Protein AF-S9QH46-F1 (afdb_monomer)

Sequence (281 aa):
MIEVAAALQPGANVLDLGCGEGRNSLYLATQGFKVTAVDLSKNAIAKLNHMSERAGVAVKTIVTDLMDLEFTEEYDAILAHGLPAWMKREDWQTLFARAREKTRPGGFNMSSAKYFTPEYPEAEAFRNSGFPHSVGPLELKHFYSDWEIVRYDRYVKWERHPGAPTHPYPMDKLVARKPGNPSAPPARIQLVPIKDRQLPEEILSKLEVGMSLEKVLGLCGEPDAVETFVAEGLQYGVFTRESAGGYKIHFYFFGRTMLEFVDGRMRSRNDYLSEPMRIHY

Structure (mmCIF, N/CA/C/O backbone):
data_AF-S9QH46-F1
#
_entry.id   AF-S9QH46-F1
#
loop_
_atom_site.group_PDB
_atom_site.id
_atom_site.type_symbol
_atom_site.label_atom_id
_atom_site.label_alt_id
_atom_site.label_comp_id
_atom_site.label_asym_id
_atom_site.label_entity_id
_atom_site.label_seq_id
_atom_site.pdbx_PDB_ins_code
_atom_site.Cartn_x
_atom_site.Cartn_y
_atom_site.Cartn_z
_atom_site.occupancy
_atom_site.B_iso_or_equiv
_atom_site.auth_seq_id
_atom_site.auth_comp_id
_atom_site.auth_asym_id
_atom_site.auth_atom_id
_atom_site.pdbx_PDB_model_num
ATOM 1 N N . MET A 1 1 ? -2.515 -0.326 -1.534 1.00 74.25 1 MET A N 1
ATOM 2 C CA . MET A 1 1 ? -3.085 -0.987 -0.344 1.00 74.25 1 MET A CA 1
ATOM 3 C C . MET A 1 1 ? -4.431 -0.359 -0.017 1.00 74.25 1 MET A C 1
ATOM 5 O O . MET A 1 1 ? -4.607 0.154 1.064 1.00 74.25 1 MET A O 1
ATOM 9 N N . ILE A 1 2 ? -5.374 -0.340 -0.954 1.00 81.31 2 ILE A N 1
ATOM 10 C CA . ILE A 1 2 ? -6.719 0.253 -0.757 1.00 81.31 2 ILE A CA 1
ATOM 11 C C . ILE A 1 2 ? -7.802 -0.617 -1.410 1.00 81.31 2 ILE A C 1
ATOM 13 O O . ILE A 1 2 ? -8.971 -0.273 -1.462 1.00 81.31 2 ILE A O 1
ATOM 17 N N . GLU A 1 3 ? -7.395 -1.792 -1.878 1.00 80.69 3 GLU A N 1
ATOM 18 C CA . GLU A 1 3 ? -8.196 -2.817 -2.546 1.00 80.69 3 GLU A CA 1
ATOM 19 C C . GLU A 1 3 ? -9.212 -3.540 -1.662 1.00 80.69 3 GLU A C 1
ATOM 21 O O . GLU A 1 3 ? -9.854 -4.452 -2.156 1.00 80.69 3 GLU A O 1
ATOM 26 N N . VAL A 1 4 ? -9.338 -3.196 -0.380 1.00 82.50 4 VAL A N 1
ATOM 27 C CA . VAL A 1 4 ? -10.466 -3.667 0.442 1.00 82.50 4 VAL A CA 1
ATOM 28 C C . VAL A 1 4 ? -11.574 -2.627 0.524 1.00 82.50 4 VAL A C 1
ATOM 30 O O . VAL A 1 4 ? -12.630 -2.941 1.052 1.00 82.50 4 VAL A O 1
ATOM 33 N N . ALA A 1 5 ? -11.354 -1.406 0.015 1.00 86.69 5 ALA A N 1
ATOM 34 C CA . ALA A 1 5 ? -12.300 -0.302 0.135 1.00 86.69 5 ALA A CA 1
ATOM 35 C C . ALA A 1 5 ? -13.717 -0.711 -0.289 1.00 86.69 5 ALA A C 1
ATOM 37 O O . ALA A 1 5 ? -14.655 -0.492 0.463 1.00 86.69 5 ALA A O 1
ATOM 38 N N . ALA A 1 6 ? -13.885 -1.392 -1.422 1.00 82.38 6 ALA A N 1
ATOM 39 C CA . ALA A 1 6 ? -15.222 -1.780 -1.874 1.00 82.38 6 ALA A CA 1
ATOM 40 C C . ALA A 1 6 ? -15.798 -3.037 -1.181 1.00 82.38 6 ALA A C 1
ATOM 42 O O . ALA A 1 6 ? -16.946 -3.390 -1.425 1.00 82.38 6 ALA A O 1
ATOM 43 N N . ALA A 1 7 ? -15.045 -3.686 -0.282 1.00 82.88 7 ALA A N 1
ATOM 44 C CA . ALA A 1 7 ? -15.546 -4.744 0.602 1.00 82.88 7 ALA A CA 1
ATOM 45 C C . ALA A 1 7 ? -15.967 -4.192 1.974 1.00 82.88 7 ALA A C 1
ATOM 47 O O . ALA A 1 7 ? -16.593 -4.906 2.761 1.00 82.88 7 ALA A O 1
ATOM 48 N N . LEU A 1 8 ? -15.618 -2.939 2.281 1.00 87.44 8 LEU A N 1
ATOM 49 C CA . LEU A 1 8 ? -16.006 -2.280 3.519 1.00 87.44 8 LEU A CA 1
ATOM 50 C C . LEU A 1 8 ? -17.404 -1.679 3.397 1.00 87.44 8 LEU A C 1
ATOM 52 O O . LEU A 1 8 ? -17.812 -1.184 2.349 1.00 87.44 8 LEU A O 1
ATOM 56 N N . GLN A 1 9 ? -18.136 -1.700 4.509 1.00 88.56 9 GLN A N 1
ATOM 57 C CA . GLN A 1 9 ? -19.426 -1.026 4.595 1.00 88.56 9 GLN A CA 1
ATOM 58 C C . GLN A 1 9 ? -19.236 0.500 4.552 1.00 88.56 9 GLN A C 1
ATOM 60 O O . GLN A 1 9 ? -18.227 1.002 5.060 1.00 88.56 9 GLN A O 1
ATOM 65 N N . PRO A 1 10 ? -20.199 1.264 4.005 1.00 89.56 10 PRO A N 1
ATOM 66 C CA . PRO A 1 10 ? -20.166 2.721 4.072 1.00 89.56 10 PRO A CA 1
ATOM 67 C C . PRO A 1 10 ? -19.951 3.219 5.509 1.00 89.56 10 PRO A C 1
ATOM 69 O O . PRO A 1 10 ? -20.595 2.743 6.445 1.00 89.56 10 PRO A O 1
ATOM 72 N N . GLY A 1 11 ? -19.034 4.172 5.697 1.00 94.44 11 GLY A N 1
ATOM 73 C CA . GLY A 1 11 ? -18.712 4.715 7.021 1.00 94.44 11 GLY A CA 1
ATOM 74 C C . GLY A 1 11 ? -17.875 3.802 7.927 1.00 94.44 11 GLY A C 1
ATOM 75 O O . GLY A 1 11 ? -17.754 4.108 9.117 1.00 94.44 11 GLY A O 1
ATOM 76 N N . ALA A 1 12 ? -17.300 2.717 7.390 1.00 95.56 12 ALA A N 1
ATOM 77 C CA . ALA A 1 12 ? -16.357 1.849 8.097 1.00 95.56 12 ALA A CA 1
ATOM 78 C C . ALA A 1 12 ? -15.211 2.637 8.756 1.00 95.56 12 ALA A C 1
ATOM 80 O O . ALA A 1 12 ? -14.745 3.653 8.229 1.00 95.56 12 ALA A O 1
ATOM 81 N N . ASN A 1 13 ? -14.764 2.152 9.916 1.00 97.75 13 ASN A N 1
ATOM 82 C CA . ASN A 1 13 ? -13.669 2.723 10.691 1.00 97.75 13 ASN A CA 1
ATOM 83 C C . ASN A 1 13 ? -12.332 2.130 10.248 1.00 97.75 13 ASN A C 1
ATOM 85 O O . ASN A 1 13 ? -12.141 0.911 10.300 1.00 97.75 13 ASN A O 1
ATOM 89 N N . VAL A 1 14 ? -11.409 2.989 9.824 1.00 98.00 14 VAL A N 1
ATOM 90 C CA . VAL A 1 14 ? -10.163 2.589 9.173 1.00 98.00 14 VAL A CA 1
ATOM 91 C C . VAL A 1 14 ? -8.962 3.256 9.838 1.00 98.00 14 VAL A C 1
ATOM 93 O O . VAL A 1 14 ? -8.956 4.469 10.042 1.00 98.00 14 VAL A O 1
ATOM 96 N N . LEU A 1 15 ? -7.930 2.470 10.143 1.00 98.50 15 LEU A N 1
ATOM 97 C CA . LEU A 1 15 ? -6.663 2.947 10.703 1.00 98.50 15 LEU A CA 1
ATOM 98 C C . LEU A 1 15 ? -5.520 2.763 9.699 1.00 98.50 15 LEU A C 1
ATOM 100 O O . LEU A 1 15 ? -5.250 1.640 9.285 1.00 98.50 15 LEU A O 1
ATOM 104 N N . ASP A 1 16 ? -4.822 3.839 9.342 1.00 98.12 16 ASP A N 1
ATOM 105 C CA . ASP A 1 16 ? -3.610 3.801 8.509 1.00 98.12 16 ASP A CA 1
ATOM 106 C C . ASP A 1 16 ? -2.368 4.047 9.384 1.00 98.12 16 ASP A C 1
ATOM 108 O O . ASP A 1 16 ? -2.132 5.166 9.852 1.00 98.12 16 ASP A O 1
ATOM 112 N N . LEU A 1 17 ? -1.609 2.979 9.653 1.00 98.25 17 LEU A N 1
ATOM 113 C CA . LEU A 1 17 ? -0.393 2.976 10.469 1.00 98.25 17 LEU A CA 1
ATOM 114 C C . LEU A 1 17 ? 0.828 3.277 9.591 1.00 98.25 17 LEU A C 1
ATOM 116 O O . LEU A 1 17 ? 1.148 2.511 8.678 1.00 98.25 17 LEU A O 1
ATOM 120 N N . GLY A 1 18 ? 1.544 4.358 9.900 1.00 96.81 18 GLY A N 1
ATOM 121 C CA . GLY A 1 18 ? 2.646 4.844 9.069 1.00 96.81 18 GLY A CA 1
ATOM 122 C C . GLY A 1 18 ? 2.128 5.414 7.751 1.00 96.81 18 GLY A C 1
ATOM 123 O O . GLY A 1 18 ? 2.553 4.992 6.674 1.00 96.81 18 GLY A O 1
ATOM 124 N N . CYS A 1 19 ? 1.154 6.325 7.828 1.00 96.19 19 CYS A N 1
ATOM 125 C CA . CYS A 1 19 ? 0.426 6.807 6.654 1.00 96.19 19 CYS A CA 1
ATOM 126 C C . CYS A 1 19 ? 1.280 7.662 5.698 1.00 96.19 19 CYS A C 1
ATOM 128 O O . CYS A 1 19 ? 0.852 7.954 4.573 1.00 96.19 19 CYS A O 1
ATOM 130 N N . GLY A 1 20 ? 2.470 8.100 6.122 1.00 95.31 20 GLY A N 1
ATOM 131 C CA . GLY A 1 20 ? 3.303 9.048 5.398 1.00 95.31 20 GLY A CA 1
ATOM 132 C C . GLY A 1 20 ? 2.528 10.326 5.089 1.00 95.31 20 GLY A C 1
ATOM 133 O O . GLY A 1 20 ? 1.800 10.853 5.927 1.00 95.31 20 GLY A O 1
ATOM 134 N N . GLU A 1 21 ? 2.644 10.820 3.854 1.00 95.50 21 GLU A N 1
ATOM 135 C CA . GLU A 1 21 ? 1.893 12.003 3.393 1.00 95.50 21 GLU A CA 1
ATOM 136 C C . GLU A 1 21 ? 0.395 11.707 3.171 1.00 95.50 21 G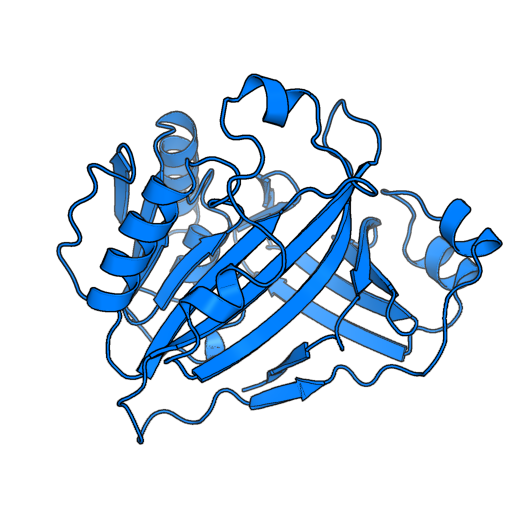LU A C 1
ATOM 138 O O . GLU A 1 21 ? -0.363 12.593 2.802 1.00 95.50 21 GLU A O 1
ATOM 143 N N . GLY A 1 22 ? -0.053 10.468 3.411 1.00 94.81 22 GLY A N 1
ATOM 144 C CA . GLY A 1 22 ? -1.466 10.121 3.510 1.00 94.81 22 GLY A CA 1
ATOM 145 C C . GLY A 1 22 ? -2.168 9.860 2.182 1.00 94.81 22 GLY A C 1
ATOM 146 O O . GLY A 1 22 ? -3.376 10.048 2.087 1.00 94.81 22 GLY A O 1
ATOM 147 N N . ARG A 1 23 ? -1.455 9.381 1.152 1.00 93.38 23 ARG A N 1
ATOM 148 C CA . ARG A 1 23 ? -2.072 8.979 -0.132 1.00 93.38 23 ARG A CA 1
ATOM 149 C C . ARG A 1 23 ? -3.222 7.981 0.060 1.00 93.38 23 ARG A C 1
ATOM 151 O O . ARG A 1 23 ? -4.255 8.122 -0.584 1.00 93.38 23 ARG A O 1
ATOM 158 N N . ASN A 1 24 ? -3.034 6.968 0.910 1.00 94.44 24 ASN A N 1
ATOM 159 C CA . ASN A 1 24 ? -4.082 5.982 1.181 1.00 94.44 24 ASN A CA 1
ATOM 160 C C . ASN A 1 24 ? -5.177 6.593 2.069 1.00 94.44 24 ASN A C 1
ATOM 162 O O . ASN A 1 24 ? -6.347 6.483 1.716 1.00 94.44 24 ASN A O 1
ATOM 166 N N . SER A 1 25 ? -4.803 7.271 3.163 1.00 96.81 25 SER A N 1
ATOM 167 C CA . SER A 1 25 ? -5.737 7.954 4.069 1.00 96.81 25 SER A CA 1
ATOM 168 C C . SER A 1 25 ? -6.684 8.911 3.354 1.00 96.81 25 SER A C 1
ATOM 170 O O . SER A 1 25 ? -7.892 8.836 3.557 1.00 96.81 25 SER A O 1
ATOM 172 N N . LEU A 1 26 ? -6.146 9.778 2.490 1.00 96.06 26 LEU A N 1
ATOM 173 C CA . LEU A 1 26 ? -6.924 10.742 1.719 1.00 96.06 26 LEU A CA 1
ATOM 174 C C . LEU A 1 26 ? -7.904 10.021 0.795 1.00 96.06 26 LEU A C 1
ATOM 176 O O . LEU A 1 26 ? -9.100 10.292 0.855 1.00 96.06 26 LEU A O 1
ATOM 180 N N . TYR A 1 27 ? -7.426 9.045 0.013 1.00 94.81 27 TYR A N 1
ATOM 181 C CA . TYR A 1 27 ? -8.297 8.244 -0.844 1.00 94.81 27 TYR A CA 1
ATOM 182 C C . TYR A 1 27 ? -9.428 7.597 -0.035 1.00 94.81 27 TYR A C 1
ATOM 184 O O . TYR A 1 27 ? -10.596 7.776 -0.364 1.00 94.81 27 TYR A O 1
ATOM 192 N N . LEU A 1 28 ? -9.111 6.900 1.056 1.00 95.81 28 LEU A N 1
ATOM 193 C CA . LEU A 1 28 ? -10.105 6.217 1.887 1.00 95.81 28 LEU A CA 1
ATOM 194 C C . LEU A 1 28 ? -11.124 7.199 2.490 1.00 95.81 28 LEU A C 1
ATOM 196 O O . LEU A 1 28 ? -12.317 6.903 2.504 1.00 95.81 28 LEU A O 1
ATOM 200 N N . ALA A 1 29 ? -10.692 8.390 2.904 1.00 96.69 29 ALA A N 1
ATOM 201 C CA . ALA A 1 29 ? -11.591 9.433 3.388 1.00 96.69 29 ALA A CA 1
ATOM 202 C C . ALA A 1 29 ? -12.516 9.960 2.278 1.00 96.69 29 ALA A C 1
ATOM 204 O O . ALA A 1 29 ? -13.709 10.135 2.515 1.00 96.69 29 ALA A O 1
ATOM 205 N N . THR A 1 30 ? -12.018 10.122 1.042 1.00 94.25 30 THR A N 1
ATOM 206 C CA . THR A 1 30 ? -12.872 10.474 -0.114 1.00 94.25 30 THR A CA 1
ATOM 207 C C . THR A 1 30 ? -13.897 9.398 -0.470 1.00 94.25 30 THR A C 1
ATOM 209 O O . THR A 1 30 ? -14.915 9.714 -1.074 1.00 94.25 30 THR A O 1
ATOM 212 N N . GLN A 1 31 ? -13.678 8.144 -0.058 1.00 93.75 31 GLN A N 1
ATOM 213 C CA . GLN A 1 31 ? -14.668 7.068 -0.191 1.00 93.75 31 GLN A CA 1
ATOM 214 C C . GLN A 1 31 ? -15.714 7.065 0.945 1.00 93.75 31 GLN A C 1
ATOM 216 O O . GLN A 1 31 ? -16.573 6.187 0.9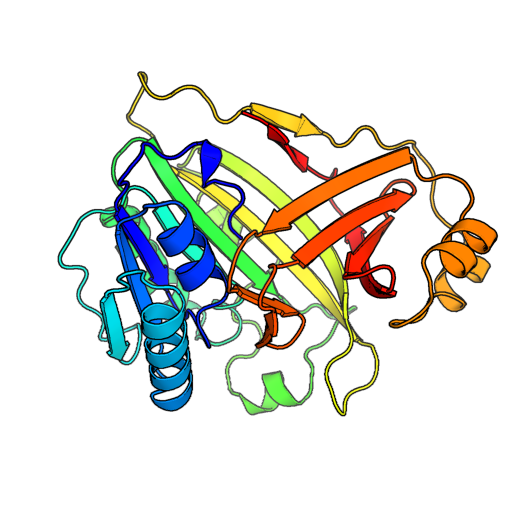90 1.00 93.75 31 GLN A O 1
ATOM 221 N N . GLY A 1 32 ? -15.661 8.031 1.871 1.00 95.38 32 GLY A N 1
ATOM 222 C CA . GLY A 1 32 ? -16.613 8.163 2.977 1.00 95.38 32 GLY A CA 1
ATOM 223 C C . GLY A 1 32 ? -16.291 7.310 4.208 1.00 95.38 32 GLY A C 1
ATOM 224 O O . GLY A 1 32 ? -17.157 7.134 5.068 1.00 95.38 32 GLY A O 1
ATOM 225 N N . PHE A 1 33 ? -15.074 6.767 4.319 1.00 97.06 33 PHE A N 1
ATOM 226 C CA . PHE A 1 33 ? -14.642 6.041 5.516 1.00 97.06 33 PHE A CA 1
ATOM 227 C C . PHE A 1 33 ? -14.220 6.984 6.645 1.00 97.06 33 PHE A C 1
ATOM 229 O O . PHE A 1 33 ? -13.745 8.096 6.416 1.00 97.06 33 PHE A O 1
ATOM 236 N N . LYS A 1 34 ? -14.348 6.508 7.887 1.00 98.00 34 LYS A N 1
ATOM 237 C CA . LYS A 1 34 ? -13.828 7.195 9.073 1.00 98.00 34 LYS A CA 1
ATOM 238 C C . LYS A 1 34 ? -12.356 6.840 9.221 1.00 98.00 34 LYS A C 1
ATOM 240 O O . LYS A 1 34 ? -12.029 5.762 9.708 1.00 98.00 34 LYS A O 1
ATOM 245 N N . VAL A 1 35 ? -11.475 7.721 8.756 1.00 98.38 35 VAL A N 1
ATOM 246 C CA . VAL A 1 35 ? -10.035 7.440 8.703 1.00 98.38 35 VAL A CA 1
ATOM 247 C C . VAL A 1 35 ? -9.308 8.059 9.892 1.00 98.38 35 VAL A C 1
ATOM 249 O O . VAL A 1 35 ? -9.366 9.271 10.106 1.00 98.38 35 VAL A O 1
ATOM 252 N N . THR A 1 36 ? -8.567 7.225 10.619 1.00 98.62 36 THR A N 1
ATOM 253 C CA . THR A 1 36 ? -7.495 7.648 11.526 1.00 98.62 36 THR A CA 1
ATOM 254 C C . THR A 1 36 ? -6.149 7.369 10.862 1.00 98.62 36 THR A C 1
ATOM 256 O O . THR A 1 36 ? -5.885 6.241 10.457 1.00 98.62 36 THR A O 1
ATOM 259 N N . ALA A 1 37 ? -5.300 8.384 10.736 1.00 98.44 37 ALA A N 1
ATOM 260 C CA . ALA A 1 37 ? -4.007 8.305 10.064 1.00 98.44 37 ALA A CA 1
ATOM 261 C C . ALA A 1 37 ? -2.885 8.661 11.045 1.00 98.44 37 ALA A C 1
ATOM 263 O O . ALA A 1 37 ? -2.924 9.725 11.671 1.00 98.44 37 ALA A O 1
ATOM 264 N N . VAL A 1 38 ? -1.906 7.770 11.199 1.00 98.56 38 VAL A N 1
ATOM 265 C CA . VAL A 1 38 ? -0.844 7.907 12.201 1.00 98.56 38 VAL A CA 1
ATOM 266 C C . VAL A 1 38 ? 0.520 7.857 11.534 1.00 98.56 38 VAL A C 1
ATOM 268 O O . VAL A 1 38 ? 0.804 6.929 10.779 1.00 98.56 38 VAL A O 1
ATOM 271 N N . ASP A 1 39 ? 1.378 8.828 11.834 1.00 98.25 39 ASP A N 1
ATOM 272 C CA . ASP A 1 39 ? 2.768 8.844 11.375 1.00 98.25 39 ASP A CA 1
ATOM 273 C C . ASP A 1 39 ? 3.656 9.634 12.346 1.00 98.25 39 ASP A C 1
ATOM 275 O O . ASP A 1 39 ? 3.207 10.597 12.969 1.00 98.25 39 ASP A O 1
ATOM 279 N N . LEU A 1 40 ? 4.934 9.267 12.457 1.00 96.94 40 LEU A N 1
ATOM 280 C CA . LEU A 1 40 ? 5.902 9.990 13.290 1.00 96.94 40 LEU A CA 1
ATOM 281 C C . LEU A 1 40 ? 6.266 11.362 12.685 1.00 96.94 40 LEU A C 1
ATOM 283 O O . LEU A 1 40 ? 6.649 12.300 13.392 1.00 96.94 40 LEU A O 1
ATOM 287 N N . SER A 1 41 ? 6.148 11.509 11.362 1.00 97.12 41 SER A N 1
ATOM 288 C CA . SER A 1 41 ? 6.523 12.716 10.634 1.00 97.12 41 SER A CA 1
ATOM 289 C C . SER A 1 41 ? 5.463 13.813 10.743 1.00 97.12 41 SER A C 1
ATOM 291 O O . SER A 1 41 ? 4.467 13.837 10.016 1.00 97.12 41 SER A O 1
ATOM 293 N N . LYS A 1 42 ? 5.747 14.823 11.576 1.00 97.94 42 LYS A N 1
ATOM 294 C CA . LYS A 1 42 ? 4.957 16.069 11.665 1.00 97.94 42 LYS A CA 1
ATOM 295 C C . LYS A 1 42 ? 4.717 16.719 10.302 1.00 97.94 42 LYS A C 1
ATOM 297 O O . LYS A 1 42 ? 3.619 17.193 10.031 1.00 97.94 42 LYS A O 1
ATOM 302 N N . ASN A 1 43 ? 5.734 16.723 9.439 1.00 97.44 43 ASN A N 1
ATOM 303 C CA . ASN A 1 43 ? 5.642 17.326 8.110 1.00 97.44 43 ASN A CA 1
ATOM 304 C C . ASN A 1 43 ? 4.694 16.547 7.195 1.00 97.44 43 ASN A C 1
ATOM 306 O O . ASN A 1 43 ? 3.941 17.156 6.437 1.00 97.44 43 ASN A O 1
ATOM 310 N N . ALA A 1 44 ? 4.720 15.215 7.259 1.00 96.19 44 ALA A N 1
ATOM 311 C CA . ALA A 1 44 ? 3.846 14.381 6.446 1.00 96.19 44 ALA A CA 1
ATOM 312 C C . ALA A 1 44 ? 2.378 14.530 6.879 1.00 96.19 44 ALA A C 1
ATOM 314 O O . ALA A 1 44 ? 1.510 14.752 6.036 1.00 96.19 44 ALA A O 1
ATOM 315 N N . ILE A 1 45 ? 2.126 14.547 8.193 1.00 98.38 45 ILE A N 1
ATOM 316 C CA . ILE A 1 45 ? 0.797 14.817 8.757 1.00 98.38 45 ILE A CA 1
ATOM 317 C C . ILE A 1 45 ? 0.301 16.228 8.411 1.00 98.38 45 ILE A C 1
ATOM 319 O O . ILE A 1 45 ? -0.857 16.390 8.035 1.00 98.38 45 ILE A O 1
ATOM 323 N N . ALA A 1 46 ? 1.159 17.251 8.464 1.00 97.81 46 ALA A N 1
ATOM 324 C CA . ALA A 1 46 ? 0.778 18.607 8.065 1.00 97.81 46 ALA A CA 1
ATOM 325 C C . ALA A 1 46 ? 0.339 18.679 6.591 1.00 97.81 46 ALA A C 1
ATOM 327 O O . ALA A 1 46 ? -0.658 19.328 6.274 1.00 97.81 46 ALA A O 1
ATOM 328 N N . LYS A 1 47 ? 1.043 17.974 5.693 1.00 96.38 47 LYS A N 1
ATOM 329 C CA . LYS A 1 47 ? 0.654 17.858 4.280 1.00 96.38 47 LYS A CA 1
ATOM 330 C C . LYS A 1 47 ? -0.696 17.150 4.120 1.00 96.38 47 LYS A C 1
ATOM 332 O O . LYS A 1 47 ? -1.557 17.670 3.411 1.00 96.38 47 LYS A O 1
ATOM 337 N N . LEU A 1 48 ? -0.903 16.027 4.813 1.00 97.50 48 LEU A N 1
ATOM 338 C CA . LEU A 1 48 ? -2.175 15.299 4.800 1.00 97.50 48 LEU A CA 1
ATOM 339 C C . LEU A 1 48 ? -3.337 16.176 5.281 1.00 97.50 48 LEU A C 1
ATOM 341 O O . LEU A 1 48 ? -4.380 16.199 4.632 1.00 97.50 48 LEU A O 1
ATOM 345 N N . ASN A 1 49 ? -3.158 16.927 6.370 1.00 98.19 49 ASN A N 1
ATOM 346 C CA . ASN A 1 49 ? -4.177 17.851 6.874 1.00 98.19 49 ASN A CA 1
ATOM 347 C C . ASN A 1 49 ? -4.536 18.911 5.831 1.00 98.19 49 ASN A C 1
ATOM 349 O O . ASN A 1 49 ? -5.708 19.060 5.494 1.00 98.19 49 ASN A O 1
ATOM 353 N N . HIS A 1 50 ? -3.529 19.557 5.236 1.00 96.31 50 HIS A N 1
ATOM 354 C CA . HIS A 1 50 ? -3.743 20.541 4.176 1.00 96.31 50 HIS A CA 1
ATOM 355 C C . HIS A 1 50 ? -4.529 19.969 2.986 1.00 96.31 50 HIS A C 1
ATOM 357 O O . HIS A 1 50 ? -5.453 20.600 2.471 1.00 96.31 50 HIS A O 1
ATOM 363 N N . MET A 1 51 ? -4.183 18.759 2.542 1.00 95.62 51 MET A N 1
ATOM 364 C CA . MET A 1 51 ? -4.879 18.121 1.425 1.00 95.62 51 MET A CA 1
ATOM 365 C C . MET A 1 51 ? -6.280 17.638 1.788 1.00 95.62 51 MET A C 1
ATOM 367 O O . MET A 1 51 ? -7.174 17.731 0.952 1.00 95.62 51 MET A O 1
ATOM 371 N N . SER A 1 52 ? -6.492 17.178 3.020 1.00 96.69 52 SER A N 1
ATOM 372 C CA . SER A 1 52 ? -7.812 16.762 3.509 1.00 96.69 52 SER A CA 1
ATOM 373 C C . SER A 1 52 ? -8.772 17.950 3.570 1.00 96.69 52 SER A C 1
ATOM 375 O O . SER A 1 52 ? -9.886 17.860 3.056 1.00 96.69 52 SER A O 1
ATOM 377 N N . GLU A 1 53 ? -8.311 19.097 4.085 1.00 96.88 53 GLU A N 1
ATOM 378 C CA . GLU A 1 53 ? -9.070 20.356 4.086 1.00 96.88 53 GLU A CA 1
ATOM 379 C C . GLU A 1 53 ? -9.463 20.779 2.667 1.00 96.88 53 GLU A C 1
ATOM 381 O O . GLU A 1 53 ? -10.631 21.062 2.400 1.00 96.88 53 GLU A O 1
ATOM 386 N N . ARG A 1 54 ? -8.510 20.768 1.726 1.00 96.00 54 ARG A N 1
ATOM 387 C CA . ARG A 1 54 ? -8.772 21.133 0.324 1.00 96.00 54 ARG A CA 1
ATOM 388 C C . ARG A 1 54 ? -9.688 20.154 -0.400 1.00 96.00 54 ARG A C 1
ATOM 390 O O . ARG A 1 54 ? -10.438 20.572 -1.277 1.00 96.00 54 ARG A O 1
ATOM 397 N N . ALA A 1 55 ? -9.615 18.870 -0.063 1.00 95.25 55 ALA A N 1
ATOM 398 C CA . ALA A 1 55 ? -10.493 17.844 -0.613 1.00 95.25 55 ALA A CA 1
ATOM 399 C C . ALA A 1 55 ? -11.879 17.834 0.056 1.00 95.25 55 ALA A C 1
ATOM 401 O O . ALA A 1 55 ? -12.764 17.119 -0.406 1.00 95.25 55 ALA A O 1
ATOM 402 N N . GLY A 1 56 ? -12.084 18.619 1.122 1.00 96.25 56 GLY A N 1
ATOM 403 C CA . GLY A 1 56 ? -13.352 18.687 1.846 1.00 96.25 56 GLY A CA 1
ATOM 404 C C . GLY A 1 56 ? -13.675 17.412 2.626 1.00 96.25 56 GLY A C 1
ATOM 405 O O . GLY A 1 56 ? -14.848 17.098 2.819 1.00 96.25 56 GLY A O 1
ATOM 406 N N . VAL A 1 57 ? -12.655 16.664 3.058 1.00 96.94 57 VAL A N 1
ATOM 407 C CA . VAL A 1 57 ? -12.814 15.406 3.801 1.00 96.94 57 VAL A CA 1
ATOM 408 C C . VAL A 1 57 ? -12.167 15.484 5.176 1.00 96.94 57 VAL A C 1
ATOM 410 O O . VAL A 1 57 ? -11.168 16.169 5.381 1.00 96.94 57 VAL A O 1
ATOM 413 N N . ALA A 1 58 ? -12.733 14.752 6.133 1.00 96.88 58 ALA A N 1
ATOM 414 C CA . ALA A 1 58 ? -12.195 14.668 7.483 1.00 96.88 58 ALA A CA 1
ATOM 415 C C . ALA A 1 58 ? -11.264 13.457 7.625 1.00 96.88 58 ALA A C 1
ATOM 417 O O . ALA A 1 58 ? -11.657 12.326 7.339 1.00 96.88 58 ALA A O 1
ATOM 418 N N . VAL A 1 59 ? -10.054 13.693 8.133 1.00 98.38 59 VAL A N 1
ATOM 419 C CA . VAL A 1 59 ? -9.108 12.650 8.547 1.00 98.38 59 VAL A CA 1
ATOM 420 C C . VAL A 1 59 ? -8.653 12.959 9.968 1.00 98.38 59 VAL A C 1
ATOM 422 O O . VAL A 1 59 ? -8.179 14.058 10.248 1.00 98.38 59 VAL A O 1
ATOM 425 N N . LYS A 1 60 ? -8.782 11.997 10.885 1.00 98.50 60 LYS A N 1
ATOM 426 C CA . LYS A 1 60 ? -8.234 12.120 12.241 1.00 98.50 60 LYS A CA 1
ATOM 427 C C . LYS A 1 60 ? -6.740 11.817 12.187 1.00 98.50 60 LYS A C 1
ATOM 429 O O . LYS A 1 60 ? -6.352 10.660 12.059 1.00 98.50 60 LYS A O 1
ATOM 434 N N . THR A 1 61 ? -5.894 12.837 12.277 1.00 98.62 61 THR A N 1
ATOM 435 C CA . THR A 1 61 ? -4.435 12.653 12.227 1.00 98.62 61 THR A CA 1
ATOM 436 C C . THR A 1 61 ? -3.799 12.609 13.608 1.00 98.62 61 THR A C 1
ATOM 438 O O . THR A 1 61 ? -4.136 13.430 14.462 1.00 98.62 61 THR A O 1
ATOM 441 N N . ILE A 1 62 ? -2.831 11.715 13.806 1.00 98.50 62 ILE A N 1
ATOM 442 C CA . ILE A 1 62 ? -2.059 11.599 15.048 1.00 98.50 62 ILE A CA 1
ATOM 443 C C . ILE A 1 62 ? -0.567 11.590 14.702 1.00 98.50 62 ILE A C 1
ATOM 445 O O . ILE A 1 62 ? -0.118 10.773 13.901 1.00 98.50 62 ILE A O 1
ATOM 449 N N . VAL A 1 63 ? 0.201 12.490 15.323 1.00 98.62 63 VAL A N 1
ATOM 450 C CA . VAL A 1 63 ? 1.669 12.471 15.251 1.00 98.62 63 VAL A CA 1
ATOM 451 C C . VAL A 1 63 ? 2.206 11.745 16.476 1.00 98.62 63 VAL A C 1
ATOM 453 O O . VAL A 1 63 ? 2.182 12.304 17.572 1.00 98.62 63 VAL A O 1
ATOM 456 N N . THR A 1 64 ? 2.704 10.526 16.300 1.00 98.00 64 THR A N 1
ATOM 457 C CA . THR A 1 64 ? 3.317 9.745 17.383 1.00 98.00 64 THR A CA 1
ATOM 458 C C . THR A 1 64 ? 4.226 8.659 16.822 1.00 98.00 64 THR A C 1
ATOM 460 O O . THR A 1 64 ? 4.079 8.258 15.665 1.00 98.00 64 THR A O 1
ATOM 463 N N . ASP A 1 65 ? 5.137 8.154 17.652 1.00 96.44 65 ASP A N 1
ATOM 464 C CA . ASP A 1 65 ? 5.707 6.831 17.424 1.00 96.44 65 ASP A CA 1
ATOM 465 C C . ASP A 1 65 ? 4.581 5.787 17.513 1.00 96.44 65 ASP A C 1
ATOM 467 O O . ASP A 1 65 ? 3.701 5.870 18.375 1.00 96.44 65 ASP A O 1
ATOM 471 N N . LEU A 1 66 ? 4.577 4.820 16.596 1.00 97.12 66 LEU A N 1
ATOM 472 C CA . LEU A 1 66 ? 3.551 3.778 16.541 1.00 97.12 66 LEU A CA 1
ATOM 473 C C . LEU A 1 66 ? 3.621 2.831 17.744 1.00 97.12 66 LEU A C 1
ATOM 475 O O . LEU A 1 66 ? 2.625 2.188 18.084 1.00 97.12 66 LEU A O 1
ATOM 479 N N . MET A 1 67 ? 4.774 2.725 18.403 1.00 95.94 67 MET A N 1
ATOM 480 C CA . MET A 1 67 ? 4.907 1.938 19.624 1.00 95.94 67 MET A CA 1
ATOM 481 C C . MET A 1 67 ? 4.194 2.600 20.804 1.00 95.94 67 MET A C 1
ATOM 483 O O . MET A 1 67 ? 3.537 1.888 21.566 1.00 95.94 67 MET A O 1
ATOM 487 N N . ASP A 1 68 ? 4.174 3.931 20.842 1.00 97.06 68 ASP A N 1
ATOM 488 C CA . ASP A 1 68 ? 3.466 4.734 21.848 1.00 97.06 68 ASP A CA 1
ATOM 489 C C . ASP A 1 68 ? 1.974 4.947 21.520 1.00 97.06 68 ASP A C 1
ATOM 491 O O . ASP A 1 68 ? 1.226 5.509 22.319 1.00 97.06 68 ASP A O 1
ATOM 495 N N . LEU A 1 69 ? 1.511 4.506 20.344 1.00 97.25 69 LEU A N 1
ATOM 496 C CA . LEU A 1 69 ? 0.116 4.652 19.933 1.00 97.25 69 LEU A CA 1
ATOM 497 C C . LEU A 1 69 ? -0.826 3.791 20.789 1.00 97.25 69 LEU A C 1
ATOM 499 O O . LEU A 1 69 ? -0.760 2.558 20.784 1.00 97.25 69 LEU A O 1
ATOM 503 N N . GLU A 1 70 ? -1.805 4.444 21.411 1.00 95.06 70 GLU A N 1
ATOM 504 C CA . GLU A 1 70 ? -2.938 3.782 22.053 1.00 95.06 70 GLU A CA 1
ATOM 505 C C . GLU A 1 70 ? -4.103 3.572 21.075 1.00 95.06 70 GLU A C 1
ATOM 507 O O . GLU A 1 70 ? -4.668 4.510 20.504 1.00 95.06 70 GLU A O 1
ATOM 512 N N . PHE A 1 71 ? -4.516 2.314 20.914 1.00 94.75 71 PHE A N 1
ATOM 513 C CA . PHE A 1 71 ? -5.668 1.948 20.094 1.00 94.75 71 PHE A CA 1
ATOM 514 C C . PHE A 1 71 ? -6.957 2.152 20.900 1.00 94.75 71 PHE A C 1
ATOM 516 O O . PHE A 1 71 ? -7.376 1.288 21.682 1.00 94.75 71 PHE A O 1
ATOM 523 N N . THR A 1 72 ? -7.582 3.310 20.701 1.00 90.19 72 THR A N 1
ATOM 524 C CA . THR A 1 72 ? -8.774 3.755 21.446 1.00 90.19 72 THR A CA 1
ATOM 525 C C . THR A 1 72 ? -10.092 3.203 20.903 1.00 90.19 72 THR A C 1
ATOM 527 O O . THR A 1 72 ? -11.098 3.229 21.605 1.00 90.19 72 THR A O 1
ATOM 530 N N . GLU A 1 73 ? -10.095 2.668 19.682 1.00 95.38 73 GLU A N 1
ATOM 531 C CA . GLU A 1 73 ? -11.289 2.170 18.995 1.00 95.38 73 GLU A CA 1
ATOM 532 C C . GLU A 1 73 ? -11.045 0.772 18.407 1.00 95.38 73 GLU A C 1
ATOM 534 O O . GLU A 1 73 ? -9.915 0.279 18.374 1.00 95.38 73 GLU A O 1
ATOM 539 N N . GLU A 1 74 ? -12.117 0.133 17.940 1.00 97.31 74 GLU A N 1
ATOM 540 C CA . GLU A 1 74 ? -12.030 -1.038 17.067 1.00 97.31 74 GLU A CA 1
ATOM 541 C C . GLU A 1 74 ? -12.230 -0.633 15.606 1.00 97.31 74 GLU A C 1
ATOM 543 O O . GLU A 1 74 ? -13.010 0.278 15.294 1.00 97.31 74 GLU A O 1
ATOM 548 N N . TYR A 1 75 ? -11.563 -1.349 14.706 1.00 97.62 75 TYR A N 1
ATOM 549 C CA . TYR A 1 75 ? -11.475 -0.995 13.293 1.00 97.62 75 TYR A CA 1
ATOM 550 C C . TYR A 1 75 ? -12.026 -2.100 12.394 1.00 97.62 75 TYR A C 1
ATOM 552 O O . TYR A 1 75 ? -11.841 -3.293 12.648 1.00 97.62 75 TYR A O 1
ATOM 560 N N . ASP A 1 76 ? -12.684 -1.686 11.316 1.00 95.75 76 ASP A N 1
ATOM 561 C CA . ASP A 1 76 ? -13.135 -2.568 10.240 1.00 95.75 76 ASP A CA 1
ATOM 562 C C . ASP A 1 76 ? -11.982 -2.884 9.273 1.00 95.75 76 ASP A C 1
ATOM 564 O O . ASP A 1 76 ? -11.949 -3.962 8.679 1.00 95.75 76 ASP A O 1
ATOM 568 N N . ALA A 1 77 ? -11.013 -1.970 9.146 1.00 96.25 77 ALA A N 1
ATOM 569 C CA . ALA A 1 77 ? -9.754 -2.218 8.455 1.00 96.25 77 ALA A CA 1
ATOM 570 C C . ALA A 1 77 ? -8.575 -1.497 9.117 1.00 96.25 77 ALA A C 1
ATOM 572 O O . ALA A 1 77 ? -8.689 -0.345 9.536 1.00 96.25 77 ALA A O 1
ATOM 573 N N . ILE A 1 78 ? -7.418 -2.152 9.154 1.00 98.12 78 ILE A N 1
ATOM 574 C CA . ILE A 1 78 ? -6.150 -1.547 9.563 1.00 98.12 78 ILE A CA 1
ATOM 575 C C . ILE A 1 78 ? -5.109 -1.806 8.472 1.00 98.12 78 ILE A C 1
ATOM 577 O O . ILE A 1 78 ? -4.999 -2.911 7.932 1.00 98.12 78 ILE A O 1
ATOM 581 N N . LEU A 1 79 ? -4.357 -0.767 8.121 1.00 96.75 79 LEU A N 1
ATOM 582 C CA . LEU A 1 79 ? -3.390 -0.770 7.034 1.00 96.75 79 LEU A CA 1
ATOM 583 C C . LEU A 1 79 ? -1.996 -0.429 7.553 1.00 96.75 79 LEU A C 1
ATOM 585 O O . LEU A 1 79 ? -1.838 0.429 8.412 1.00 96.75 79 LEU A O 1
ATOM 589 N N . ALA A 1 80 ? -0.988 -1.092 6.992 1.00 96.44 80 ALA A N 1
ATOM 590 C CA . ALA A 1 80 ? 0.426 -0.824 7.234 1.00 96.44 80 ALA A CA 1
ATOM 591 C C . ALA A 1 80 ? 1.212 -1.016 5.926 1.00 96.44 80 ALA A C 1
ATOM 593 O O . ALA A 1 80 ? 1.751 -2.095 5.641 1.00 96.44 80 ALA A O 1
ATOM 594 N N . HIS A 1 81 ? 1.225 0.011 5.073 1.00 94.31 81 HIS A N 1
ATOM 595 C CA . HIS A 1 81 ? 1.804 -0.065 3.729 1.00 94.31 81 HIS A CA 1
ATOM 596 C C . HIS A 1 81 ? 3.283 0.327 3.710 1.00 94.31 81 HIS A C 1
ATOM 598 O O . HIS A 1 81 ? 3.624 1.498 3.810 1.00 94.31 81 HIS A O 1
ATOM 604 N N . GLY A 1 82 ? 4.166 -0.650 3.499 1.00 90.50 82 GLY A N 1
ATOM 605 C CA . GLY A 1 82 ? 5.606 -0.402 3.396 1.00 90.50 82 GLY A CA 1
ATOM 606 C C . GLY A 1 82 ? 6.270 -0.111 4.740 1.00 90.50 82 GLY A C 1
ATOM 607 O O . GLY A 1 82 ? 7.413 0.325 4.741 1.00 90.50 82 GLY A O 1
ATOM 608 N N . LEU A 1 83 ? 5.569 -0.366 5.847 1.00 91.75 83 LEU A N 1
ATOM 609 C CA . LEU A 1 83 ? 5.987 -0.044 7.208 1.00 91.75 83 LEU A CA 1
ATOM 610 C C . LEU A 1 83 ? 6.975 -1.056 7.826 1.00 91.75 83 LEU A C 1
ATOM 612 O O . LEU A 1 83 ? 7.993 -0.602 8.341 1.00 91.75 83 LEU A O 1
ATOM 616 N N . PRO A 1 84 ? 6.763 -2.393 7.773 1.00 91.75 84 PRO A N 1
ATOM 617 C CA . PRO A 1 84 ? 7.559 -3.330 8.584 1.00 91.75 84 PRO A CA 1
ATOM 618 C C . PRO A 1 84 ? 9.074 -3.281 8.342 1.00 91.75 84 PRO A C 1
ATOM 620 O O . PRO A 1 84 ? 9.852 -3.545 9.250 1.00 91.75 84 PRO A O 1
ATOM 623 N N . ALA A 1 85 ? 9.503 -2.899 7.135 1.00 87.62 85 ALA A N 1
ATOM 624 C CA . ALA A 1 85 ? 10.917 -2.751 6.785 1.00 87.62 85 ALA A CA 1
ATOM 625 C C . ALA A 1 85 ? 11.615 -1.539 7.443 1.00 87.62 85 ALA A C 1
ATOM 627 O O . ALA A 1 85 ? 12.823 -1.393 7.300 1.00 87.62 85 ALA A O 1
ATOM 628 N N . TRP A 1 86 ? 10.870 -0.661 8.123 1.00 88.25 86 TRP A N 1
ATOM 629 C CA . TRP A 1 86 ? 11.370 0.537 8.815 1.00 88.25 86 TRP A CA 1
ATOM 630 C C . TRP A 1 86 ? 11.214 0.452 10.338 1.00 88.25 86 TRP A C 1
ATOM 632 O O . TRP A 1 86 ? 11.249 1.466 11.028 1.00 88.25 86 TRP A O 1
ATOM 642 N N . MET A 1 87 ? 10.991 -0.750 10.862 1.00 90.25 87 MET A N 1
ATOM 643 C CA . MET A 1 87 ? 10.817 -1.017 12.288 1.00 90.25 87 MET A CA 1
ATOM 644 C C . MET A 1 87 ? 11.671 -2.216 12.677 1.00 90.25 87 MET A C 1
ATOM 646 O O . MET A 1 87 ? 11.996 -3.032 11.815 1.00 90.25 87 MET A O 1
ATOM 650 N N . LYS A 1 88 ? 12.011 -2.388 13.959 1.00 91.12 88 LYS A N 1
ATOM 651 C CA . LYS A 1 88 ? 12.597 -3.662 14.403 1.00 91.12 88 LYS A CA 1
ATOM 652 C C . LYS A 1 88 ? 11.584 -4.785 14.218 1.00 91.12 88 LYS A C 1
ATOM 654 O O . LYS A 1 88 ? 10.372 -4.551 14.222 1.00 91.12 88 LYS A O 1
ATOM 659 N N . ARG A 1 89 ? 12.090 -6.010 14.075 1.00 92.25 89 ARG A N 1
ATOM 660 C CA . ARG A 1 89 ? 11.255 -7.200 13.899 1.00 92.25 89 ARG A CA 1
ATOM 661 C C . ARG A 1 89 ? 10.242 -7.344 15.035 1.00 92.25 89 ARG A C 1
ATOM 663 O O . ARG A 1 89 ? 9.057 -7.534 14.787 1.00 92.25 89 ARG A O 1
ATOM 670 N N . GLU A 1 90 ? 10.705 -7.198 16.271 1.00 93.50 90 GLU A N 1
ATOM 671 C CA . GLU A 1 90 ? 9.884 -7.345 17.473 1.00 93.50 90 GLU A CA 1
ATOM 672 C C . GLU A 1 90 ? 8.836 -6.226 17.586 1.00 93.50 90 GLU A C 1
ATOM 674 O O . GLU A 1 90 ? 7.703 -6.470 18.010 1.00 93.50 90 GLU A O 1
ATOM 679 N N . ASP A 1 91 ? 9.186 -5.012 17.153 1.00 94.69 91 ASP A N 1
ATOM 680 C CA . ASP A 1 91 ? 8.313 -3.840 17.229 1.00 94.69 91 ASP A CA 1
ATOM 681 C C . ASP A 1 91 ? 7.133 -3.962 16.261 1.00 94.69 91 ASP A C 1
ATOM 683 O O . ASP A 1 91 ? 5.979 -3.804 16.670 1.00 94.69 91 ASP A O 1
ATOM 687 N N . TRP A 1 92 ? 7.375 -4.307 14.986 1.00 95.00 92 TRP A N 1
ATOM 688 C CA . TRP A 1 92 ? 6.260 -4.472 14.047 1.00 95.00 92 TRP A CA 1
ATOM 689 C C . TRP A 1 92 ? 5.388 -5.675 14.418 1.00 95.00 92 TRP A C 1
ATOM 691 O O . TRP A 1 92 ? 4.168 -5.589 14.285 1.00 95.00 92 TRP A O 1
ATOM 701 N N . GLN A 1 93 ? 5.968 -6.768 14.932 1.00 96.69 93 GLN A N 1
ATOM 702 C CA . GLN A 1 93 ? 5.201 -7.924 15.409 1.00 96.69 93 GLN A CA 1
ATOM 703 C C . GLN A 1 93 ? 4.301 -7.539 16.590 1.00 96.69 93 GLN A C 1
ATOM 705 O O . GLN A 1 93 ? 3.117 -7.884 16.605 1.00 96.69 93 GLN A O 1
ATOM 710 N N . THR A 1 94 ? 4.825 -6.761 17.541 1.00 97.62 94 THR A N 1
ATOM 711 C CA . THR A 1 94 ? 4.061 -6.238 18.683 1.00 97.62 94 THR A CA 1
ATOM 712 C C . THR A 1 94 ? 2.950 -5.292 18.225 1.00 97.62 94 THR A C 1
ATOM 714 O O . THR A 1 94 ? 1.798 -5.421 18.645 1.00 97.62 94 THR A O 1
ATOM 717 N N . LEU A 1 95 ? 3.251 -4.364 17.312 1.00 98.06 95 LEU A N 1
ATOM 718 C CA . LEU A 1 95 ? 2.259 -3.469 16.717 1.00 98.06 95 LEU A CA 1
ATOM 719 C C . LEU A 1 95 ? 1.155 -4.251 15.993 1.00 98.06 95 LEU A C 1
ATOM 721 O O . LEU A 1 95 ? -0.024 -3.957 16.180 1.00 98.06 95 LEU A O 1
ATOM 725 N N . PHE A 1 96 ? 1.513 -5.262 15.202 1.00 98.06 96 PHE A N 1
ATOM 726 C CA . PHE A 1 96 ? 0.547 -6.049 14.438 1.00 98.06 96 PHE A CA 1
ATOM 727 C C . PHE A 1 96 ? -0.276 -6.974 15.336 1.00 98.06 96 PHE A C 1
ATOM 729 O O . PHE A 1 96 ? -1.441 -7.215 15.036 1.00 98.06 96 PHE A O 1
ATOM 736 N N . ALA A 1 97 ? 0.264 -7.446 16.461 1.00 98.38 97 ALA A N 1
ATOM 737 C CA . ALA A 1 97 ? -0.517 -8.168 17.463 1.00 98.38 97 ALA A CA 1
ATOM 738 C C . ALA A 1 97 ? -1.619 -7.274 18.060 1.00 98.38 97 ALA A C 1
ATOM 740 O O . ALA A 1 97 ? -2.781 -7.684 18.093 1.00 98.38 97 ALA A O 1
ATOM 741 N N . ARG A 1 98 ? -1.290 -6.024 18.421 1.00 98.38 98 ARG A N 1
ATOM 742 C CA . ARG A 1 98 ? -2.278 -5.021 18.867 1.00 98.38 98 ARG A CA 1
ATOM 743 C C . ARG A 1 98 ? -3.295 -4.695 17.767 1.00 98.38 98 ARG A C 1
ATOM 745 O O . ARG A 1 98 ? -4.494 -4.637 18.032 1.00 98.38 98 ARG A O 1
ATOM 752 N N . ALA A 1 99 ? -2.848 -4.555 16.517 1.00 98.19 99 ALA A N 1
ATOM 753 C CA . ALA A 1 99 ? -3.742 -4.356 15.375 1.00 98.19 99 ALA A CA 1
ATOM 754 C C . ALA A 1 99 ? -4.718 -5.536 15.205 1.00 98.19 99 ALA A C 1
ATOM 756 O O . ALA A 1 99 ? -5.923 -5.326 15.064 1.00 98.19 99 ALA A O 1
ATOM 757 N N . ARG A 1 100 ? -4.238 -6.785 15.297 1.00 98.12 100 ARG A N 1
ATOM 758 C CA . ARG A 1 100 ? -5.074 -8.001 15.255 1.00 98.12 100 ARG A CA 1
ATOM 759 C C . ARG A 1 100 ? -6.124 -8.018 16.361 1.00 98.12 100 ARG A C 1
ATOM 761 O O . ARG A 1 100 ? -7.276 -8.373 16.098 1.00 98.12 100 ARG A O 1
ATOM 768 N N . GLU A 1 101 ? -5.752 -7.627 17.577 1.00 97.69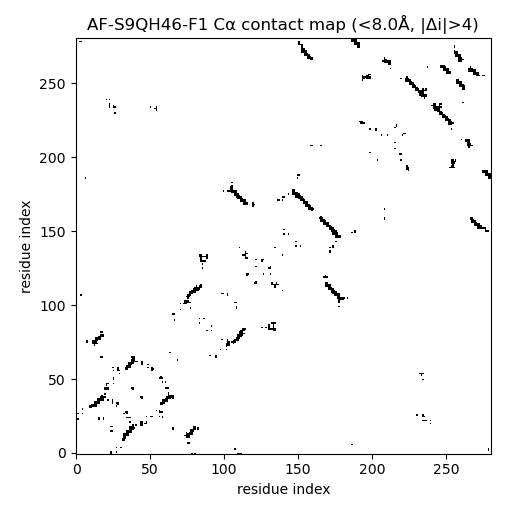 101 GLU A N 1
ATOM 769 C CA . GLU A 1 101 ? -6.680 -7.503 18.705 1.00 97.69 101 GLU A CA 1
ATOM 770 C C . GLU A 1 101 ? -7.799 -6.503 18.384 1.00 97.69 101 GLU A C 1
ATOM 772 O O . GLU A 1 101 ? -8.974 -6.856 18.468 1.00 97.69 101 GLU A O 1
ATOM 777 N N . LYS A 1 102 ? -7.430 -5.312 17.902 1.00 98.00 102 LYS A N 1
ATOM 778 C CA . LYS A 1 102 ? -8.323 -4.162 17.663 1.00 98.00 102 LYS A CA 1
ATOM 779 C C . LYS A 1 102 ? -9.077 -4.196 16.337 1.00 98.00 102 LYS A C 1
ATOM 781 O O . LYS A 1 102 ? -9.896 -3.323 16.059 1.00 98.00 102 LYS A O 1
ATOM 786 N N . THR A 1 103 ? -8.821 -5.197 15.505 1.00 97.69 103 THR A N 1
ATOM 787 C CA . THR A 1 103 ? -9.619 -5.449 14.304 1.00 97.69 103 THR A CA 1
ATOM 788 C C . THR A 1 103 ? -10.900 -6.175 14.699 1.00 97.69 103 THR A C 1
ATOM 790 O O . THR A 1 103 ? -10.850 -7.181 15.413 1.00 97.69 103 THR A O 1
ATOM 793 N N . ARG A 1 104 ? -12.052 -5.718 14.210 1.00 95.88 104 ARG A N 1
ATOM 794 C CA . ARG A 1 104 ? -13.337 -6.388 14.450 1.00 95.88 104 ARG A CA 1
ATOM 795 C C . ARG A 1 104 ? -13.389 -7.770 13.788 1.00 95.88 104 ARG A C 1
ATOM 797 O O . ARG A 1 104 ? -12.740 -7.975 12.760 1.00 95.88 104 ARG A O 1
ATOM 804 N N . PRO A 1 105 ? -14.174 -8.728 14.313 1.00 93.31 105 PRO A N 1
ATOM 805 C CA . PRO A 1 105 ? -14.479 -9.963 13.593 1.00 93.31 105 PRO A CA 1
ATOM 806 C C . PRO A 1 105 ? -15.016 -9.671 12.184 1.00 93.31 105 PRO A C 1
ATOM 808 O O . PRO A 1 105 ? -15.915 -8.851 12.002 1.00 93.31 105 PRO A O 1
ATOM 811 N N . GLY A 1 106 ? -14.448 -10.322 11.172 1.00 90.38 106 GLY A N 1
ATOM 812 C CA . GLY A 1 106 ? -14.740 -10.057 9.763 1.00 90.38 106 GLY A CA 1
ATOM 813 C C . GLY A 1 106 ? -14.047 -8.837 9.156 1.00 90.38 106 GLY A C 1
ATOM 814 O O . GLY A 1 106 ? -14.163 -8.670 7.943 1.00 90.38 106 GLY A O 1
ATOM 815 N N . GLY A 1 107 ? -13.354 -8.022 9.956 1.00 92.88 107 GLY A N 1
ATOM 816 C CA . GLY A 1 107 ? -12.541 -6.897 9.502 1.00 92.88 107 GLY A CA 1
ATOM 817 C C . GLY A 1 107 ? -11.199 -7.336 8.913 1.00 92.88 107 GLY A C 1
ATOM 818 O O . GLY A 1 107 ? -10.827 -8.512 8.973 1.00 92.88 107 GLY A O 1
ATOM 819 N N . PHE A 1 108 ? -10.465 -6.385 8.342 1.00 94.81 108 PHE A N 1
ATOM 820 C CA . PHE A 1 108 ? -9.272 -6.652 7.542 1.00 94.81 108 PHE A CA 1
ATOM 821 C C . PHE A 1 108 ? -8.002 -6.058 8.151 1.00 94.81 108 PHE A C 1
ATOM 823 O O . PHE A 1 108 ? -7.983 -4.922 8.611 1.00 94.81 108 PHE A O 1
ATOM 830 N N . ASN A 1 109 ? -6.907 -6.804 8.059 1.00 96.81 109 ASN A N 1
ATOM 831 C CA . ASN A 1 109 ? -5.558 -6.273 8.182 1.00 96.81 109 ASN A CA 1
ATOM 832 C C . ASN A 1 109 ? -4.872 -6.342 6.823 1.00 96.81 109 ASN A C 1
ATOM 834 O O . ASN A 1 109 ? -4.914 -7.371 6.143 1.00 96.81 109 ASN A O 1
ATOM 838 N N . MET A 1 110 ? -4.222 -5.255 6.425 1.00 95.56 110 MET A N 1
ATOM 839 C CA . MET A 1 110 ? -3.517 -5.186 5.154 1.00 95.56 110 MET A CA 1
ATOM 840 C C . MET A 1 110 ? -2.104 -4.667 5.364 1.00 95.56 110 MET A C 1
ATOM 842 O O . MET A 1 110 ? -1.903 -3.581 5.904 1.00 95.56 110 MET A O 1
ATOM 846 N N . SER A 1 111 ? -1.109 -5.393 4.867 1.00 96.00 111 SER A N 1
ATOM 847 C CA . SER A 1 111 ? 0.274 -4.934 4.925 1.00 96.00 111 SER A CA 1
ATOM 848 C C . SER A 1 111 ? 1.031 -5.242 3.647 1.00 96.00 111 SER A C 1
ATOM 850 O O . SER A 1 111 ? 0.715 -6.181 2.925 1.00 96.00 111 SER A O 1
ATOM 852 N N . SER A 1 112 ? 2.029 -4.424 3.349 1.00 94.62 112 SER A N 1
ATOM 853 C CA . SER A 1 112 ? 3.058 -4.803 2.394 1.00 94.62 112 SER A CA 1
ATOM 854 C C . SER A 1 112 ? 4.415 -4.527 3.003 1.00 94.62 112 SER A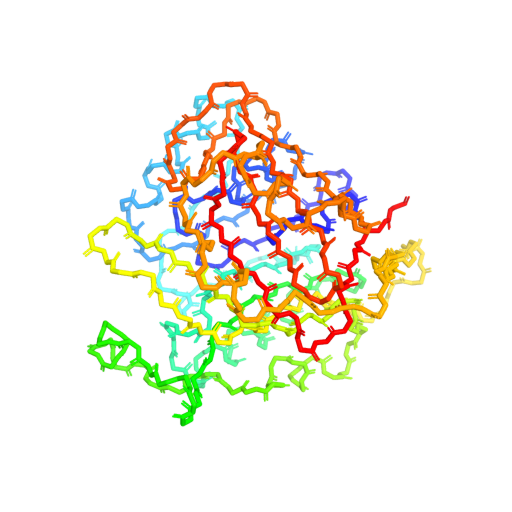 C 1
ATOM 856 O O . SER A 1 112 ? 4.611 -3.460 3.590 1.00 94.62 112 SER A O 1
ATOM 858 N N . ALA A 1 113 ? 5.358 -5.431 2.808 1.00 93.06 113 ALA A N 1
ATOM 859 C CA . ALA A 1 113 ? 6.702 -5.273 3.317 1.00 93.06 113 ALA A CA 1
ATOM 860 C C . ALA A 1 113 ? 7.713 -5.690 2.263 1.00 93.06 113 ALA A C 1
ATOM 862 O O . ALA A 1 113 ? 7.601 -6.758 1.659 1.00 93.06 113 ALA A O 1
ATOM 863 N N . LYS A 1 114 ? 8.704 -4.824 2.057 1.00 91.62 114 LYS A N 1
ATOM 864 C CA . LYS A 1 114 ? 9.900 -5.213 1.326 1.00 91.62 114 LYS A CA 1
ATOM 865 C C . LYS A 1 114 ? 10.783 -6.027 2.260 1.00 91.62 114 LYS A C 1
ATOM 867 O O . LYS A 1 114 ? 10.828 -5.739 3.454 1.00 91.62 114 LYS A O 1
ATOM 872 N N . TYR A 1 115 ? 11.481 -7.002 1.712 1.00 90.62 115 TYR A N 1
ATOM 873 C CA . TYR A 1 115 ? 12.455 -7.799 2.443 1.00 90.62 115 TYR A CA 1
ATOM 874 C C . TYR A 1 115 ? 13.693 -8.008 1.580 1.00 90.62 115 TYR A C 1
ATOM 876 O O . TYR A 1 115 ? 13.681 -7.747 0.377 1.00 90.62 115 TYR A O 1
ATOM 884 N N . PHE A 1 116 ? 14.769 -8.467 2.207 1.00 88.75 116 PHE A N 1
ATOM 885 C CA . PHE A 1 116 ? 16.071 -8.586 1.564 1.00 88.75 116 PHE A CA 1
ATOM 886 C C . PHE A 1 116 ? 16.571 -10.024 1.605 1.00 88.75 116 PHE A C 1
ATOM 888 O O . PHE A 1 116 ? 16.289 -10.779 2.536 1.00 88.75 116 PHE A O 1
ATOM 895 N N . THR A 1 117 ? 17.306 -10.404 0.568 1.00 87.75 117 THR A N 1
ATOM 896 C CA . THR A 1 117 ? 17.872 -11.746 0.380 1.00 87.75 117 THR A CA 1
ATOM 897 C C . THR A 1 117 ? 19.313 -11.617 -0.119 1.00 87.75 117 THR A C 1
ATOM 899 O O . THR A 1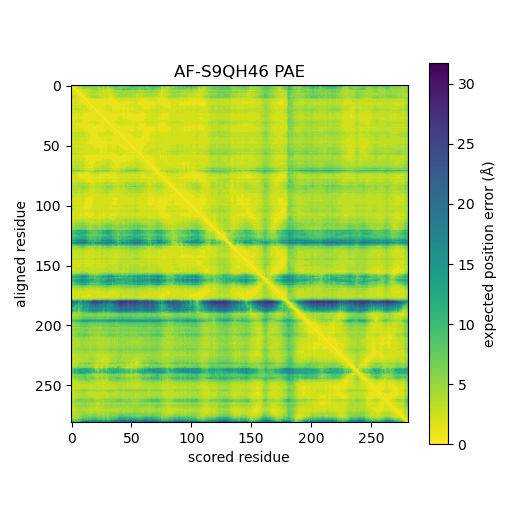 117 ? 19.706 -10.525 -0.524 1.00 87.75 117 THR A O 1
ATOM 902 N N . PRO A 1 118 ? 20.117 -12.693 -0.141 1.00 88.06 118 PRO A N 1
ATOM 903 C CA . PRO A 1 118 ? 21.436 -12.637 -0.773 1.00 88.06 118 PRO A CA 1
ATOM 904 C C . PRO A 1 118 ? 21.394 -12.213 -2.252 1.00 88.06 118 PRO A C 1
ATOM 906 O O . PRO A 1 118 ? 22.299 -11.526 -2.709 1.00 88.06 118 PRO A O 1
ATOM 909 N N . GLU A 1 119 ? 20.336 -12.587 -2.981 1.00 89.88 119 GLU A N 1
ATOM 910 C CA . GLU A 1 119 ? 20.117 -12.191 -4.382 1.00 89.88 119 GLU A CA 1
ATOM 911 C C . GLU A 1 119 ? 19.706 -10.715 -4.515 1.00 89.88 119 GLU A C 1
ATOM 913 O O . GLU A 1 119 ? 20.126 -10.022 -5.439 1.00 89.88 119 GLU A O 1
ATOM 918 N N . TYR A 1 120 ? 18.923 -10.219 -3.555 1.00 88.81 120 TYR A N 1
ATOM 919 C CA . TYR A 1 120 ? 18.442 -8.840 -3.496 1.00 88.81 120 TYR A CA 1
ATOM 920 C C . TYR A 1 120 ? 18.839 -8.195 -2.162 1.00 88.81 120 TYR A C 1
ATOM 922 O O . TYR A 1 120 ? 18.016 -8.144 -1.234 1.00 88.81 120 TYR A O 1
ATOM 930 N N . PRO A 1 121 ? 20.105 -7.758 -2.028 1.00 85.88 121 PRO A N 1
ATOM 931 C CA . PRO A 1 121 ? 20.621 -7.210 -0.784 1.00 85.88 121 PRO A CA 1
ATOM 932 C C . PRO A 1 121 ? 20.017 -5.836 -0.485 1.00 85.88 121 PRO A C 1
ATOM 934 O O . PRO A 1 121 ? 19.481 -5.152 -1.358 1.00 85.88 121 PRO A O 1
ATOM 937 N N . GLU A 1 122 ? 20.130 -5.412 0.770 1.00 81.00 122 GLU A N 1
ATOM 938 C CA . GLU A 1 122 ? 19.562 -4.141 1.214 1.00 81.00 122 GLU A CA 1
ATOM 939 C C . GLU A 1 122 ? 20.181 -2.947 0.479 1.00 81.00 122 GLU A C 1
ATOM 941 O O . GLU A 1 122 ? 21.371 -2.935 0.154 1.00 81.00 122 GLU A O 1
ATOM 946 N N . ALA A 1 123 ? 19.394 -1.896 0.252 1.00 77.19 123 ALA A N 1
ATOM 947 C CA . ALA A 1 123 ? 19.951 -0.623 -0.195 1.00 77.19 123 ALA A CA 1
ATOM 948 C C . ALA A 1 123 ? 20.722 0.052 0.954 1.00 77.19 123 ALA A C 1
ATOM 950 O O . ALA A 1 123 ? 20.440 -0.175 2.131 1.00 77.19 123 ALA A O 1
ATOM 951 N N . GLU A 1 124 ? 21.673 0.928 0.624 1.00 78.12 124 GLU A N 1
ATOM 952 C CA . GLU A 1 124 ? 22.504 1.620 1.620 1.00 78.12 124 GLU A CA 1
ATOM 953 C C . GLU A 1 124 ? 21.679 2.384 2.663 1.00 78.12 124 GLU A C 1
ATOM 955 O O . GLU A 1 124 ? 21.956 2.298 3.856 1.00 78.12 124 GLU A O 1
ATOM 960 N N . ALA A 1 125 ? 20.603 3.046 2.230 1.00 73.69 125 ALA A N 1
ATOM 961 C CA . ALA A 1 125 ? 19.689 3.746 3.127 1.00 73.69 125 ALA A CA 1
ATOM 962 C C . ALA A 1 125 ? 19.073 2.827 4.202 1.00 73.69 125 ALA A C 1
ATOM 964 O O . ALA A 1 125 ? 18.902 3.262 5.336 1.00 73.69 125 ALA A O 1
ATOM 965 N N . PHE A 1 126 ? 18.779 1.561 3.875 1.00 75.81 126 PHE A N 1
ATOM 966 C CA . PHE A 1 126 ? 18.240 0.593 4.839 1.00 75.81 126 PHE A CA 1
ATOM 967 C C . PHE A 1 126 ? 19.308 0.115 5.815 1.00 75.81 126 PHE A C 1
ATOM 969 O O . PHE A 1 126 ? 19.069 0.149 7.021 1.00 75.81 126 PHE A O 1
ATOM 976 N N . ARG A 1 127 ? 20.511 -0.204 5.325 1.00 78.31 127 ARG A N 1
ATOM 977 C CA . ARG A 1 127 ? 21.643 -0.540 6.204 1.00 78.31 127 ARG A CA 1
ATOM 978 C C . ARG A 1 127 ? 21.915 0.568 7.220 1.00 78.31 127 ARG A C 1
ATOM 980 O O . ARG A 1 127 ? 22.108 0.293 8.399 1.00 78.31 127 ARG A O 1
ATOM 987 N N . ASN A 1 128 ? 21.860 1.821 6.770 1.00 79.81 128 ASN A N 1
ATOM 988 C CA . ASN A 1 128 ? 22.105 2.992 7.609 1.00 79.81 128 ASN A CA 1
ATOM 989 C C . ASN A 1 128 ? 20.924 3.334 8.535 1.00 79.81 128 ASN A C 1
ATOM 991 O O . ASN A 1 128 ? 21.109 4.078 9.494 1.00 79.81 128 ASN A O 1
ATOM 995 N N . SER A 1 129 ? 19.723 2.804 8.273 1.00 75.19 129 SER A N 1
ATOM 996 C CA . SER A 1 129 ? 18.538 3.037 9.111 1.00 75.19 129 SER A CA 1
ATOM 997 C C . SER A 1 129 ? 18.566 2.271 10.438 1.00 75.19 129 SER A C 1
ATOM 999 O O . SER A 1 129 ? 17.832 2.625 11.354 1.00 75.19 129 SER A O 1
ATOM 1001 N N . GLY A 1 130 ? 19.406 1.234 10.556 1.00 71.56 130 GLY A N 1
ATOM 1002 C CA . GLY A 1 130 ? 19.480 0.389 11.752 1.00 71.56 130 GLY A CA 1
ATOM 1003 C C . GLY A 1 130 ? 18.395 -0.691 11.846 1.00 71.56 130 GLY A C 1
ATOM 1004 O O . GLY A 1 130 ? 18.313 -1.365 12.871 1.00 71.56 130 GLY A O 1
ATOM 1005 N N . PHE A 1 131 ? 17.605 -0.895 10.783 1.00 75.50 131 PHE A N 1
ATOM 1006 C CA . PHE A 1 131 ? 16.567 -1.932 10.688 1.00 75.50 131 PHE A CA 1
ATOM 1007 C C . PHE A 1 131 ? 16.847 -2.972 9.579 1.00 75.50 131 PHE A C 1
ATOM 1009 O O . PHE A 1 131 ? 15.981 -3.219 8.735 1.00 75.50 131 PHE A O 1
ATOM 1016 N N . PRO A 1 132 ? 18.052 -3.572 9.508 1.00 67.19 132 PRO A N 1
ATOM 1017 C CA . PRO A 1 132 ? 18.309 -4.616 8.527 1.00 67.19 132 PRO A CA 1
ATOM 1018 C C . PRO A 1 132 ? 17.462 -5.861 8.842 1.00 67.19 132 PRO A C 1
ATOM 1020 O O . PRO A 1 132 ? 17.257 -6.214 10.004 1.00 67.19 132 PRO A O 1
ATOM 1023 N N . HIS A 1 133 ? 16.984 -6.557 7.810 1.00 75.19 133 HIS A N 1
ATOM 1024 C CA . HIS A 1 133 ? 16.271 -7.840 7.921 1.00 75.19 133 HIS A CA 1
ATOM 1025 C C . HIS A 1 133 ? 15.026 -7.864 8.839 1.00 75.19 133 HIS A C 1
ATOM 1027 O O . HIS A 1 133 ? 14.669 -8.917 9.385 1.00 75.19 133 HIS A O 1
ATOM 1033 N N . SER A 1 134 ? 14.319 -6.739 8.982 1.00 84.19 134 SER A N 1
ATOM 1034 C CA . SER A 1 134 ? 13.134 -6.628 9.849 1.00 84.19 134 SER A CA 1
ATOM 1035 C C . SER A 1 134 ? 12.012 -7.608 9.528 1.00 84.19 134 SER A C 1
ATOM 1037 O O . SER A 1 134 ? 11.309 -8.057 10.429 1.00 84.19 134 SER A O 1
ATOM 1039 N N . VAL A 1 135 ? 11.852 -7.962 8.256 1.00 90.06 135 VAL A N 1
ATOM 1040 C CA . VAL A 1 135 ? 10.856 -8.923 7.780 1.00 90.06 135 VAL A CA 1
ATOM 1041 C C . VAL A 1 135 ? 11.507 -9.871 6.778 1.00 90.06 135 VAL A C 1
ATOM 1043 O O . VAL A 1 135 ? 12.318 -9.454 5.951 1.00 90.06 135 VAL A O 1
ATOM 1046 N N . GLY A 1 136 ? 11.196 -11.159 6.891 1.00 91.31 136 GLY A N 1
ATOM 1047 C CA . GLY A 1 136 ? 11.643 -12.208 5.982 1.00 91.31 136 GLY A CA 1
ATOM 1048 C C . GLY A 1 136 ? 10.569 -12.635 4.975 1.00 91.31 136 GLY A C 1
ATOM 1049 O O . GLY A 1 136 ? 9.397 -12.271 5.113 1.00 91.31 136 GLY A O 1
ATOM 1050 N N . PRO A 1 137 ? 10.946 -13.455 3.977 1.00 90.88 137 PRO A N 1
ATOM 1051 C CA . PRO A 1 137 ? 9.986 -14.031 3.042 1.00 90.88 137 PRO A CA 1
ATOM 1052 C C . PRO A 1 137 ? 8.943 -14.865 3.796 1.00 90.88 137 PRO A C 1
ATOM 1054 O O . PRO A 1 137 ? 9.303 -15.647 4.675 1.00 90.88 137 PRO A O 1
ATOM 1057 N N . LEU A 1 138 ? 7.662 -14.751 3.424 1.00 93.44 138 LEU A N 1
ATOM 1058 C CA . LEU A 1 138 ? 6.544 -15.506 4.021 1.00 93.44 138 LEU A CA 1
ATOM 1059 C C . LEU A 1 138 ? 6.199 -15.154 5.472 1.00 93.44 138 LEU A C 1
ATOM 1061 O O . LEU A 1 138 ? 5.198 -15.656 5.987 1.00 93.44 138 LEU A O 1
ATOM 1065 N N . GLU A 1 139 ? 6.949 -14.270 6.123 1.00 95.00 139 GLU A N 1
ATOM 1066 C CA . GLU A 1 139 ? 6.757 -13.980 7.543 1.00 95.00 139 GLU A CA 1
ATOM 1067 C C . GLU A 1 139 ? 5.415 -13.295 7.817 1.00 95.00 139 GLU A C 1
ATOM 1069 O O . GLU A 1 139 ? 4.699 -13.695 8.733 1.00 95.00 139 GLU A O 1
ATOM 1074 N N . LEU A 1 140 ? 5.008 -12.347 6.963 1.00 94.94 140 LEU A N 1
ATOM 1075 C CA . LEU A 1 140 ? 3.683 -11.726 7.057 1.00 94.94 140 LEU A CA 1
ATOM 1076 C C . LEU A 1 140 ? 2.559 -12.762 6.926 1.00 94.94 140 LEU A C 1
ATOM 1078 O O . LEU A 1 140 ? 1.588 -12.720 7.677 1.00 94.94 140 LEU A O 1
ATOM 1082 N N . LYS A 1 141 ? 2.691 -13.713 5.992 1.00 95.62 141 LYS A N 1
ATOM 1083 C CA . LYS A 1 141 ? 1.695 -14.776 5.802 1.00 95.62 141 LYS A CA 1
ATOM 1084 C C . LYS A 1 141 ? 1.627 -15.697 7.017 1.00 95.62 141 LYS A C 1
ATOM 1086 O O . LYS A 1 141 ? 0.535 -16.070 7.430 1.00 95.62 141 LYS A O 1
ATOM 1091 N N . HIS A 1 142 ? 2.778 -16.061 7.581 1.00 97.19 142 HIS A N 1
ATOM 1092 C CA . HIS A 1 142 ? 2.842 -16.910 8.768 1.00 97.19 142 HIS A CA 1
ATOM 1093 C C . HIS A 1 142 ? 2.229 -16.221 9.995 1.00 97.19 142 HIS A C 1
ATOM 1095 O O . HIS A 1 142 ? 1.455 -16.846 10.719 1.00 97.19 142 HIS A O 1
ATOM 1101 N N . PHE A 1 143 ? 2.497 -14.925 10.180 1.00 97.62 143 PHE A N 1
ATOM 1102 C CA . PHE A 1 143 ? 1.956 -14.133 11.286 1.00 97.62 143 PHE A CA 1
ATOM 1103 C C . PHE A 1 143 ? 0.417 -14.095 11.306 1.00 97.62 143 PHE A C 1
ATOM 1105 O O . PHE A 1 143 ? -0.189 -14.078 12.373 1.00 97.62 143 PHE A O 1
ATOM 1112 N N . TYR A 1 144 ? -0.216 -14.117 10.131 1.00 97.50 144 TYR A N 1
ATOM 1113 C CA . TYR A 1 144 ? -1.675 -14.141 9.966 1.00 97.50 144 TYR A CA 1
ATOM 1114 C C . TYR A 1 144 ? -2.227 -15.540 9.634 1.00 97.50 144 TYR A C 1
ATOM 1116 O O . TYR A 1 144 ? -3.326 -15.651 9.101 1.00 97.50 144 TYR A O 1
ATOM 1124 N N . SER A 1 145 ? -1.486 -16.618 9.911 1.00 96.44 145 SER A N 1
ATOM 1125 C CA . SER A 1 145 ? -1.864 -17.982 9.492 1.00 96.44 145 SER A CA 1
ATOM 1126 C C . SER A 1 145 ? -3.146 -18.526 10.133 1.00 96.44 145 SER A C 1
ATOM 1128 O O . SER A 1 145 ? -3.745 -19.454 9.595 1.00 96.44 145 SER A O 1
ATOM 1130 N N . ASP A 1 146 ? -3.582 -17.942 11.248 1.00 96.25 146 ASP A N 1
ATOM 1131 C CA . ASP A 1 146 ? -4.848 -18.246 11.920 1.00 96.25 146 ASP A CA 1
ATOM 1132 C C . ASP A 1 146 ? -6.019 -17.362 11.444 1.00 96.25 146 ASP A C 1
ATOM 1134 O O . ASP A 1 146 ? -7.138 -17.477 11.944 1.00 96.25 146 ASP A O 1
ATOM 1138 N N . TRP A 1 147 ? -5.772 -16.466 10.485 1.00 95.75 147 TRP A N 1
ATOM 1139 C CA . TRP A 1 147 ? -6.775 -15.640 9.819 1.00 95.75 147 TRP A CA 1
ATOM 1140 C C . TRP A 1 147 ? -7.028 -16.137 8.396 1.00 95.75 147 TRP A C 1
ATOM 1142 O O . TRP A 1 147 ? -6.242 -16.883 7.812 1.00 95.75 147 TRP A O 1
ATOM 1152 N N . GLU A 1 148 ? -8.130 -15.690 7.797 1.00 92.19 148 GLU A N 1
ATOM 1153 C CA . GLU A 1 148 ? -8.372 -15.930 6.378 1.00 92.19 148 GLU A CA 1
ATOM 1154 C C . GLU A 1 148 ? -7.402 -15.068 5.557 1.00 92.19 148 GLU A C 1
ATOM 1156 O O . GLU A 1 148 ? -7.513 -13.841 5.524 1.00 92.19 148 GLU A O 1
ATOM 1161 N N . ILE A 1 149 ? -6.439 -15.698 4.883 1.00 92.31 149 ILE A N 1
ATOM 1162 C CA . ILE A 1 149 ? -5.549 -15.010 3.943 1.00 92.31 149 ILE A CA 1
ATOM 1163 C C . ILE A 1 149 ? -6.320 -14.763 2.646 1.00 92.31 149 ILE A C 1
ATOM 1165 O O . ILE A 1 149 ? -6.359 -15.617 1.763 1.00 92.31 149 ILE A O 1
ATOM 1169 N N . VAL A 1 150 ? -6.928 -13.582 2.540 1.00 90.00 150 VAL A N 1
ATOM 1170 C CA . VAL A 1 150 ? -7.695 -13.168 1.361 1.00 90.00 150 VAL A CA 1
ATOM 1171 C C . VAL A 1 150 ? -6.755 -12.971 0.178 1.00 90.00 150 VAL A C 1
ATOM 1173 O O . VAL A 1 150 ? -6.952 -13.516 -0.894 1.00 90.00 150 VAL A O 1
ATOM 1176 N N . ARG A 1 151 ? -5.674 -12.216 0.341 1.00 90.69 151 ARG A N 1
ATOM 1177 C CA . ARG A 1 151 ? -4.730 -11.984 -0.755 1.00 90.69 151 ARG A CA 1
ATOM 1178 C C . ARG A 1 151 ? -3.321 -12.095 -0.247 1.00 90.69 151 ARG A C 1
ATOM 1180 O O . ARG A 1 151 ? -2.996 -11.534 0.798 1.00 90.69 151 ARG A O 1
ATOM 1187 N N . TYR A 1 152 ? -2.478 -12.761 -1.021 1.00 93.31 152 TYR A N 1
ATOM 1188 C CA . TYR A 1 152 ? -1.059 -12.781 -0.744 1.00 93.31 152 TYR A CA 1
ATOM 1189 C C . TYR A 1 152 ? -0.245 -12.817 -2.034 1.00 93.31 152 TYR A C 1
ATOM 1191 O O . TYR A 1 152 ? -0.139 -13.861 -2.677 1.00 93.31 152 TYR A O 1
ATOM 1199 N N . ASP A 1 153 ? 0.322 -11.669 -2.401 1.00 93.81 153 ASP A N 1
ATOM 1200 C CA . ASP A 1 153 ? 1.222 -11.567 -3.544 1.00 93.81 153 ASP A CA 1
ATOM 1201 C C . ASP A 1 153 ? 2.674 -11.556 -3.085 1.00 93.81 153 ASP A C 1
ATOM 1203 O O . ASP A 1 153 ? 3.025 -10.909 -2.093 1.00 93.81 153 ASP A O 1
ATOM 1207 N N . ARG A 1 154 ? 3.521 -12.194 -3.889 1.00 95.44 154 ARG A N 1
ATOM 1208 C CA . ARG A 1 154 ? 4.972 -12.050 -3.820 1.00 95.44 154 ARG A CA 1
ATOM 1209 C C . ARG A 1 154 ? 5.488 -11.629 -5.175 1.00 95.44 154 ARG A C 1
ATOM 1211 O O . ARG A 1 154 ? 5.161 -12.267 -6.175 1.00 95.44 154 ARG A O 1
ATOM 1218 N N . TYR A 1 155 ? 6.303 -10.590 -5.212 1.00 95.12 155 TYR A N 1
ATOM 1219 C CA . TYR A 1 155 ? 6.899 -10.106 -6.451 1.00 95.12 155 TYR A CA 1
ATOM 1220 C C . TYR A 1 155 ? 8.210 -9.377 -6.184 1.00 95.12 155 TYR A C 1
ATOM 1222 O O . TYR A 1 155 ? 8.416 -8.808 -5.113 1.00 95.12 155 TYR A O 1
ATOM 1230 N N . VAL A 1 156 ? 9.091 -9.368 -7.179 1.00 94.50 156 VAL A N 1
ATOM 1231 C CA . VAL A 1 156 ? 10.264 -8.494 -7.198 1.00 94.50 156 VAL A CA 1
ATOM 1232 C C . VAL A 1 156 ? 9.857 -7.190 -7.864 1.00 94.50 156 VAL A C 1
ATOM 1234 O O . VAL A 1 156 ? 9.474 -7.170 -9.034 1.00 94.50 156 VAL A O 1
ATOM 1237 N N . LYS A 1 157 ? 9.908 -6.094 -7.109 1.00 92.44 157 LYS A N 1
ATOM 1238 C CA . LYS A 1 157 ? 9.572 -4.761 -7.599 1.00 92.44 157 LYS A CA 1
ATOM 1239 C C . LYS A 1 157 ? 10.827 -4.039 -8.054 1.00 92.44 157 LYS A C 1
ATOM 1241 O O . LYS A 1 157 ? 11.734 -3.821 -7.260 1.00 92.44 157 LYS A O 1
ATOM 1246 N N . TRP A 1 158 ? 10.826 -3.617 -9.309 1.00 88.94 158 TRP A N 1
ATOM 1247 C CA . TRP A 1 158 ? 11.804 -2.722 -9.906 1.00 88.94 158 TRP A CA 1
ATOM 1248 C C . TRP A 1 158 ? 11.213 -1.321 -9.922 1.00 88.94 158 TRP A C 1
ATOM 1250 O O . TRP A 1 158 ? 10.307 -1.014 -10.706 1.00 88.94 158 TRP A O 1
ATOM 1260 N N . GLU A 1 159 ? 11.708 -0.469 -9.034 1.00 78.50 159 GLU A N 1
ATOM 1261 C CA . GLU A 1 159 ? 11.266 0.917 -8.946 1.00 78.50 159 GLU A CA 1
ATOM 1262 C C . GLU A 1 159 ? 12.434 1.891 -9.004 1.00 78.50 159 GLU A C 1
ATOM 1264 O O . GLU A 1 159 ? 13.594 1.551 -8.762 1.00 78.50 159 GLU A O 1
ATOM 1269 N N . ARG A 1 160 ? 12.093 3.136 -9.328 1.00 74.44 160 ARG A N 1
ATOM 1270 C CA . ARG A 1 160 ? 13.024 4.252 -9.348 1.00 74.44 160 ARG A CA 1
ATOM 1271 C C . ARG A 1 160 ? 12.491 5.371 -8.468 1.00 74.44 160 ARG A C 1
ATOM 1273 O O . ARG A 1 160 ? 11.348 5.796 -8.631 1.00 74.44 160 ARG A O 1
ATOM 1280 N N . HIS A 1 161 ? 13.360 5.888 -7.606 1.00 70.50 161 HIS A N 1
ATOM 1281 C CA . HIS A 1 161 ? 13.099 7.085 -6.808 1.00 70.50 161 HIS A CA 1
ATOM 1282 C C . HIS A 1 161 ? 13.811 8.300 -7.408 1.00 70.50 161 HIS A C 1
ATOM 1284 O O . HIS A 1 161 ? 14.833 8.135 -8.085 1.00 70.50 161 HIS A O 1
ATOM 1290 N N . PRO A 1 162 ? 13.313 9.528 -7.175 1.00 66.38 162 PRO A N 1
ATOM 1291 C CA . PRO A 1 162 ? 14.054 10.739 -7.514 1.00 66.38 162 PRO A CA 1
ATOM 1292 C C . PRO A 1 162 ? 15.474 10.691 -6.932 1.00 66.38 162 PRO A C 1
ATOM 1294 O O . PRO A 1 162 ? 15.646 10.479 -5.737 1.00 66.38 162 PRO A O 1
ATOM 1297 N N . GLY A 1 163 ? 16.491 10.862 -7.780 1.00 67.38 163 GLY A N 1
ATOM 1298 C CA . GLY A 1 163 ? 17.899 10.846 -7.361 1.00 67.38 163 GLY A CA 1
ATOM 1299 C C . GLY A 1 163 ? 18.548 9.461 -7.213 1.00 67.38 163 GLY A C 1
ATOM 1300 O O . GLY A 1 163 ? 19.741 9.409 -6.939 1.00 67.38 163 GLY A O 1
ATOM 1301 N N . ALA A 1 164 ? 17.824 8.358 -7.444 1.00 69.19 164 ALA A N 1
ATOM 1302 C CA . ALA A 1 164 ? 18.366 6.997 -7.378 1.00 69.19 164 ALA A CA 1
ATOM 1303 C C . ALA A 1 164 ? 18.226 6.243 -8.721 1.00 69.19 164 ALA A C 1
AT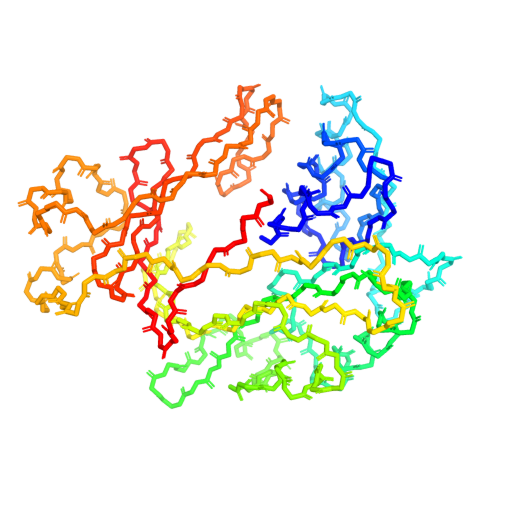OM 1305 O O . ALA A 1 164 ? 17.289 6.514 -9.488 1.00 69.19 164 ALA A O 1
ATOM 1306 N N . PRO A 1 165 ? 19.132 5.293 -9.034 1.00 74.00 165 PRO A N 1
ATOM 1307 C CA . PRO A 1 165 ? 18.929 4.357 -10.135 1.00 74.00 165 PRO A CA 1
ATOM 1308 C C . PRO A 1 165 ? 17.763 3.400 -9.839 1.00 74.00 165 PRO A C 1
ATOM 1310 O O . PRO A 1 165 ? 17.326 3.240 -8.693 1.00 74.00 165 PRO A O 1
ATOM 1313 N N . THR A 1 166 ? 17.248 2.757 -10.888 1.00 79.06 166 THR A N 1
ATOM 1314 C CA . THR A 1 166 ? 16.278 1.668 -10.731 1.00 79.06 166 THR A CA 1
ATOM 1315 C C . THR A 1 166 ? 16.926 0.538 -9.936 1.00 79.06 166 THR A C 1
ATOM 1317 O O . THR A 1 166 ? 18.036 0.124 -10.262 1.00 79.06 166 THR A O 1
ATOM 1320 N N . HIS A 1 167 ? 16.245 0.039 -8.909 1.00 80.31 167 HIS A N 1
ATOM 1321 C CA . HIS A 1 167 ? 16.735 -1.066 -8.086 1.00 80.31 167 HIS A CA 1
ATOM 1322 C C . HIS A 1 167 ? 15.603 -2.062 -7.797 1.00 80.31 167 HIS A C 1
ATOM 1324 O O . HIS A 1 167 ? 14.454 -1.643 -7.608 1.00 80.31 167 HIS A O 1
ATOM 1330 N N . PRO A 1 168 ? 15.909 -3.371 -7.790 1.00 89.31 168 PRO A N 1
ATOM 1331 C CA . PRO A 1 168 ? 14.955 -4.403 -7.429 1.00 89.31 168 PRO A CA 1
ATOM 1332 C C . PRO A 1 168 ? 14.924 -4.653 -5.923 1.00 89.31 168 PRO A C 1
ATOM 1334 O O . PRO A 1 168 ? 15.956 -4.615 -5.254 1.00 89.31 168 PRO A O 1
ATOM 1337 N N . TYR A 1 169 ? 13.756 -5.011 -5.404 1.00 89.81 169 TYR A N 1
ATOM 1338 C CA . TYR A 1 169 ? 13.649 -5.690 -4.117 1.00 89.81 169 TYR A CA 1
ATOM 1339 C C . TYR A 1 169 ? 12.396 -6.587 -4.071 1.00 89.81 169 TYR A C 1
ATOM 1341 O O . TYR A 1 169 ? 11.362 -6.255 -4.665 1.00 89.81 169 TYR A O 1
ATOM 1349 N N . PRO A 1 170 ? 12.456 -7.722 -3.362 1.00 94.00 170 PRO A N 1
ATOM 1350 C CA . PRO A 1 170 ? 11.292 -8.540 -3.067 1.00 94.00 170 PRO A CA 1
ATOM 1351 C C . PRO A 1 170 ? 10.277 -7.810 -2.186 1.00 94.00 170 PRO A C 1
ATOM 1353 O O . PRO A 1 170 ? 10.637 -7.069 -1.267 1.00 94.00 170 PRO A O 1
ATOM 1356 N N . MET A 1 171 ? 8.998 -8.042 -2.457 1.00 94.00 171 MET A N 1
ATOM 1357 C CA . MET A 1 171 ? 7.874 -7.499 -1.710 1.00 94.00 171 MET A CA 1
ATOM 1358 C C . MET A 1 171 ? 6.863 -8.605 -1.429 1.00 94.00 171 MET A C 1
ATOM 1360 O O . MET A 1 171 ? 6.436 -9.312 -2.343 1.00 94.00 171 MET A O 1
ATOM 1364 N N . ASP A 1 172 ? 6.430 -8.672 -0.176 1.00 95.06 172 ASP A N 1
ATOM 1365 C CA . ASP A 1 172 ? 5.219 -9.371 0.224 1.00 95.06 172 ASP A CA 1
ATOM 1366 C C . ASP A 1 172 ? 4.080 -8.363 0.334 1.00 95.06 172 ASP A C 1
ATOM 1368 O O . ASP A 1 172 ? 4.243 -7.269 0.885 1.00 95.06 172 ASP A O 1
ATOM 1372 N N . LYS A 1 173 ? 2.902 -8.741 -0.153 1.00 94.62 173 LYS A N 1
ATOM 1373 C CA . LYS A 1 173 ? 1.669 -7.973 -0.000 1.00 94.62 173 LYS A CA 1
ATOM 1374 C C . LYS A 1 173 ? 0.573 -8.886 0.518 1.00 94.62 173 LYS A C 1
ATOM 1376 O O . LYS A 1 173 ? 0.248 -9.876 -0.122 1.00 94.6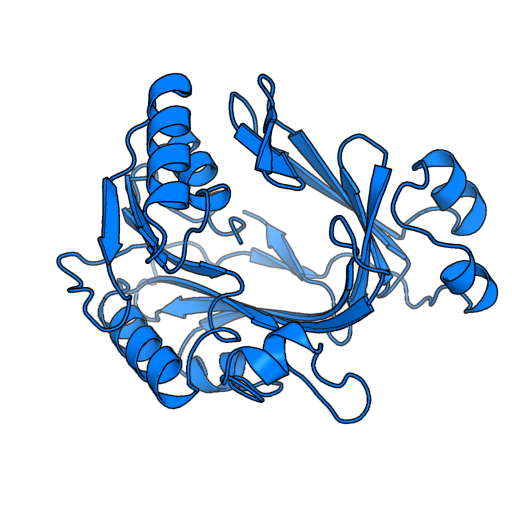2 173 LYS A O 1
ATOM 1381 N N . LEU A 1 174 ? -0.011 -8.524 1.651 1.00 94.50 174 LEU A N 1
ATOM 1382 C CA . LEU A 1 174 ? -0.992 -9.303 2.387 1.00 94.50 174 LEU A CA 1
ATOM 1383 C C . LEU A 1 174 ? -2.294 -8.518 2.572 1.00 94.50 174 LEU A C 1
ATOM 1385 O O . LEU A 1 174 ? -2.280 -7.352 2.970 1.00 94.50 174 LEU A O 1
ATOM 1389 N N . VAL A 1 175 ? -3.412 -9.210 2.379 1.00 94.12 175 VAL A N 1
ATOM 1390 C CA . VAL A 1 175 ? -4.726 -8.863 2.925 1.00 94.12 175 VAL A CA 1
ATOM 1391 C C . VAL A 1 175 ? -5.224 -10.081 3.695 1.00 94.12 175 VAL A C 1
ATOM 1393 O O . VAL A 1 175 ? -5.389 -11.152 3.110 1.00 94.12 175 VAL A O 1
ATOM 1396 N N . ALA A 1 176 ? -5.454 -9.923 4.993 1.00 94.31 176 ALA A N 1
ATOM 1397 C CA . ALA A 1 176 ? -5.976 -10.959 5.875 1.00 94.31 176 ALA A CA 1
ATOM 1398 C C . ALA A 1 176 ? -7.286 -10.492 6.511 1.00 94.31 176 ALA A C 1
ATOM 1400 O O . ALA A 1 176 ? -7.421 -9.322 6.870 1.00 94.31 176 ALA A O 1
ATOM 1401 N N . ARG A 1 177 ? -8.242 -11.402 6.681 1.00 92.94 177 ARG A N 1
ATOM 1402 C CA . ARG A 1 177 ? -9.537 -11.133 7.304 1.00 92.94 177 ARG A CA 1
ATOM 1403 C C . ARG A 1 177 ? -9.659 -11.884 8.622 1.00 92.94 177 ARG A C 1
ATOM 1405 O O . ARG A 1 177 ? -9.400 -13.087 8.690 1.00 92.94 177 ARG A O 1
ATOM 1412 N N . LYS A 1 178 ? -10.066 -11.171 9.674 1.00 94.56 178 LYS A N 1
ATOM 1413 C CA . LYS A 1 178 ? -10.279 -11.759 10.997 1.00 94.56 178 LYS A CA 1
ATOM 1414 C C . LYS A 1 178 ? -11.469 -12.717 10.934 1.00 94.56 178 LYS A C 1
ATOM 1416 O O . LYS A 1 178 ? -12.542 -12.293 10.496 1.00 94.56 178 LYS A O 1
ATOM 1421 N N . PRO A 1 179 ? -11.340 -13.967 11.399 1.00 90.00 179 PRO A N 1
ATOM 1422 C CA . PRO A 1 179 ? -12.483 -14.865 11.511 1.00 90.00 179 PRO A CA 1
ATOM 1423 C C . PRO A 1 179 ? -13.589 -14.274 12.407 1.00 90.00 179 PRO A C 1
ATOM 1425 O O . PRO A 1 179 ? -13.305 -13.505 13.325 1.00 90.00 179 PRO A O 1
ATOM 1428 N N . GLY A 1 180 ? -14.851 -14.647 12.161 1.00 77.19 180 GLY A N 1
ATOM 1429 C CA . GLY A 1 180 ? -15.958 -14.370 13.092 1.00 77.19 180 GLY A CA 1
ATOM 1430 C C . GLY A 1 180 ? -17.090 -13.448 12.614 1.00 77.19 180 GLY A C 1
ATOM 1431 O O . GLY A 1 180 ? -17.873 -13.009 13.448 1.00 77.19 180 GLY A O 1
ATOM 1432 N N . ASN A 1 181 ? -17.241 -13.183 11.309 1.00 65.62 181 ASN A N 1
ATOM 1433 C CA . ASN A 1 181 ? -18.469 -12.581 10.760 1.00 65.62 181 ASN A CA 1
ATOM 1434 C C . ASN A 1 181 ? -18.971 -13.355 9.519 1.00 65.62 181 ASN A C 1
ATOM 1436 O O . ASN A 1 181 ? -18.510 -13.076 8.409 1.00 65.62 181 ASN A O 1
ATOM 1440 N N . PRO A 1 182 ? -19.902 -14.316 9.678 1.00 52.53 182 PRO A N 1
ATOM 1441 C CA . PRO A 1 182 ? -20.433 -15.111 8.567 1.00 52.53 182 PRO A CA 1
ATOM 1442 C C . PRO A 1 182 ? -21.338 -14.316 7.607 1.00 52.53 182 PRO A C 1
ATOM 1444 O O . PRO A 1 182 ? -21.641 -14.808 6.524 1.00 52.53 182 PRO A O 1
ATOM 1447 N N . SER A 1 183 ? -21.765 -13.101 7.979 1.00 52.12 183 SER A N 1
ATOM 1448 C CA . SER A 1 183 ? -22.752 -12.311 7.227 1.00 52.12 183 SER A CA 1
ATOM 1449 C C . SER A 1 183 ? -22.140 -11.362 6.194 1.00 52.12 183 SER A C 1
ATOM 1451 O O . SER A 1 183 ? -22.842 -10.909 5.293 1.00 52.12 183 SER A O 1
ATOM 1453 N N . ALA A 1 184 ? -20.851 -11.032 6.312 1.00 56.47 184 ALA A N 1
ATOM 1454 C CA . ALA A 1 184 ? -20.178 -10.200 5.319 1.00 56.47 184 ALA A CA 1
ATOM 1455 C C . ALA A 1 184 ? 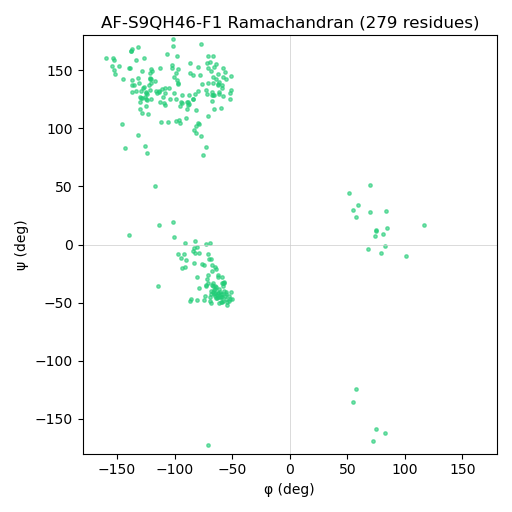-19.704 -11.083 4.147 1.00 56.47 184 ALA A C 1
ATOM 1457 O O . ALA A 1 184 ? -18.998 -12.070 4.400 1.00 56.47 184 ALA A O 1
ATOM 1458 N N . PRO A 1 185 ? -20.086 -10.754 2.895 1.00 56.28 185 PRO A N 1
ATOM 1459 C CA . PRO A 1 185 ? -19.795 -11.587 1.735 1.00 56.28 185 PRO A CA 1
ATOM 1460 C C . PRO A 1 185 ? -18.288 -11.862 1.635 1.00 56.28 185 PRO A C 1
ATOM 1462 O O . PRO A 1 185 ? -17.484 -10.988 1.972 1.00 56.28 185 PRO A O 1
ATOM 1465 N N . PRO A 1 186 ? -17.880 -13.076 1.224 1.00 62.22 186 PRO A N 1
ATOM 1466 C CA . PRO A 1 186 ? -16.468 -13.384 1.056 1.00 62.22 186 PRO A CA 1
ATOM 1467 C C . PRO A 1 186 ? -15.868 -12.420 0.032 1.00 62.22 186 PRO A C 1
ATOM 1469 O O . PRO A 1 186 ? -16.460 -12.192 -1.026 1.00 62.22 186 PRO A O 1
ATOM 1472 N N . ALA A 1 187 ? -14.698 -11.860 0.339 1.00 63.12 187 ALA A N 1
ATOM 1473 C CA . ALA A 1 187 ? -13.941 -11.097 -0.643 1.00 63.12 187 ALA A CA 1
ATOM 1474 C C . ALA A 1 187 ? -13.624 -12.034 -1.817 1.00 63.12 187 ALA A C 1
ATOM 1476 O O . ALA A 1 187 ? -12.973 -13.066 -1.637 1.00 63.12 187 ALA A O 1
ATOM 1477 N N . ARG A 1 188 ? -14.130 -11.730 -3.018 1.00 66.06 188 ARG A N 1
ATOM 1478 C CA . ARG A 1 188 ? -13.951 -12.617 -4.170 1.00 66.06 188 ARG A CA 1
ATOM 1479 C C . ARG A 1 188 ? -12.575 -12.379 -4.761 1.00 66.06 188 ARG A C 1
ATOM 1481 O O . ARG A 1 188 ? -12.337 -11.410 -5.478 1.00 66.06 188 ARG A O 1
ATOM 1488 N N . ILE A 1 189 ? -11.658 -13.283 -4.460 1.00 74.25 189 ILE A N 1
ATOM 1489 C CA . ILE A 1 189 ? -10.332 -13.275 -5.065 1.00 74.25 189 ILE A CA 1
ATOM 1490 C C . ILE A 1 189 ? -10.437 -13.958 -6.414 1.00 74.25 189 ILE A C 1
ATOM 1492 O O . ILE A 1 189 ? -10.963 -15.064 -6.529 1.00 74.25 189 ILE A O 1
ATOM 1496 N N . GLN A 1 190 ? -9.921 -13.295 -7.435 1.00 82.19 190 GLN A N 1
ATOM 1497 C CA . GLN A 1 190 ? -9.743 -13.893 -8.743 1.00 82.19 190 GLN A CA 1
ATOM 1498 C C . GLN A 1 190 ? -8.270 -13.844 -9.099 1.00 82.19 190 GLN A C 1
ATOM 1500 O O . GLN A 1 190 ? -7.589 -12.842 -8.863 1.00 82.19 190 GLN A O 1
ATOM 1505 N N . LEU A 1 191 ? -7.786 -14.929 -9.690 1.00 87.25 191 LEU A N 1
ATOM 1506 C CA . LEU A 1 191 ? -6.521 -14.885 -10.400 1.00 87.25 191 LEU A CA 1
ATOM 1507 C C . LEU A 1 191 ? -6.667 -13.907 -11.564 1.00 87.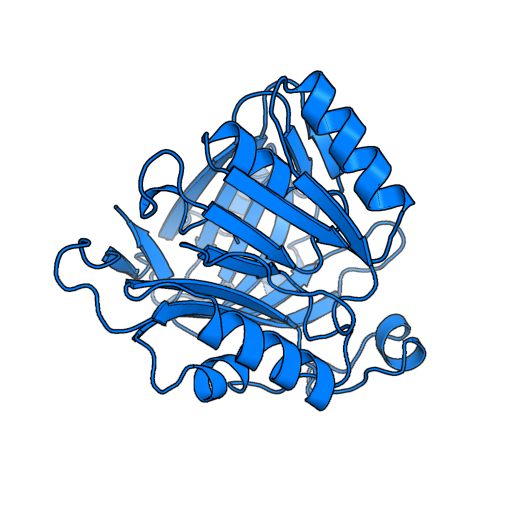25 191 LEU A C 1
ATOM 1509 O O . LEU A 1 191 ? -7.700 -13.871 -12.240 1.00 87.25 191 LEU A O 1
ATOM 1513 N N . VAL A 1 192 ? -5.639 -13.096 -11.783 1.00 89.56 192 VAL A N 1
ATOM 1514 C CA . VAL A 1 192 ? -5.547 -12.325 -13.019 1.00 89.56 192 VAL A CA 1
ATOM 1515 C C . VAL A 1 192 ? -5.358 -13.338 -14.156 1.00 89.56 192 VAL A C 1
ATOM 1517 O O . VAL A 1 192 ? -4.487 -14.203 -14.035 1.00 89.56 192 VAL A O 1
ATOM 1520 N N . PRO A 1 193 ? -6.161 -13.285 -15.236 1.00 90.88 193 PRO A N 1
ATOM 1521 C CA . PRO A 1 193 ? -6.091 -14.260 -16.319 1.00 90.88 193 PRO A CA 1
ATOM 1522 C C . PRO A 1 193 ? -4.826 -14.028 -17.153 1.00 90.88 193 PRO A C 1
ATOM 1524 O O . PRO A 1 193 ? -4.840 -13.327 -18.161 1.00 90.88 193 PRO A O 1
ATOM 1527 N N . ILE A 1 194 ? -3.711 -14.588 -16.698 1.00 93.00 194 ILE A N 1
ATOM 1528 C CA . ILE A 1 194 ? -2.410 -14.490 -17.357 1.00 93.00 194 ILE A CA 1
ATOM 1529 C C . ILE A 1 194 ? -2.144 -15.732 -18.210 1.00 93.00 194 ILE A C 1
ATOM 1531 O O . ILE A 1 194 ? -2.629 -16.823 -17.910 1.00 93.00 194 ILE A O 1
ATOM 1535 N N . LYS A 1 195 ? -1.358 -15.576 -19.278 1.00 91.38 195 LYS A N 1
ATOM 1536 C CA . LYS A 1 195 ? -0.862 -16.714 -20.062 1.00 91.38 195 LYS A CA 1
ATOM 1537 C C . LYS A 1 195 ? 0.431 -17.234 -19.441 1.00 91.38 195 LYS A C 1
ATOM 1539 O O . LYS A 1 195 ? 1.160 -16.478 -18.797 1.00 91.38 195 LYS A O 1
ATOM 1544 N N . ASP A 1 196 ? 0.749 -18.500 -19.689 1.00 88.25 196 ASP A N 1
ATOM 1545 C CA . ASP A 1 196 ? 2.065 -19.050 -19.358 1.00 88.25 196 ASP A CA 1
ATOM 1546 C C . ASP A 1 196 ? 3.102 -18.562 -20.380 1.00 88.25 196 ASP A C 1
ATOM 1548 O O . ASP A 1 196 ? 3.434 -19.234 -21.355 1.00 88.25 196 ASP A O 1
ATOM 1552 N N . ARG A 1 197 ? 3.526 -17.305 -20.219 1.00 88.94 197 ARG A N 1
ATOM 1553 C CA . ARG A 1 197 ? 4.564 -16.666 -21.027 1.00 88.94 197 ARG A CA 1
ATOM 1554 C C . ARG A 1 197 ? 5.487 -15.838 -20.150 1.00 88.94 197 ARG A C 1
ATOM 1556 O O . ARG A 1 197 ? 5.076 -15.296 -19.128 1.00 88.94 197 ARG A O 1
ATOM 1563 N N . GLN A 1 198 ? 6.723 -15.690 -20.596 1.00 87.50 198 GLN A N 1
ATOM 1564 C CA . GLN A 1 198 ? 7.706 -14.821 -19.971 1.00 87.50 198 GLN A CA 1
ATOM 1565 C C . GLN A 1 198 ? 8.254 -13.876 -21.032 1.00 87.50 198 GLN A C 1
ATOM 1567 O O . GLN A 1 198 ? 8.545 -14.299 -22.152 1.00 87.50 198 GLN A O 1
ATOM 1572 N N . LEU A 1 199 ? 8.371 -12.591 -20.697 1.00 92.69 199 LEU A N 1
ATOM 1573 C CA . LEU A 1 199 ? 9.060 -11.653 -21.574 1.00 92.69 199 LEU A CA 1
ATOM 1574 C C . LEU A 1 199 ? 10.551 -12.033 -21.629 1.00 92.69 199 LEU A C 1
ATOM 1576 O O . LEU A 1 199 ? 11.160 -12.191 -20.570 1.00 92.69 199 LEU A O 1
ATOM 1580 N N . PRO A 1 200 ? 11.150 -12.177 -22.826 1.00 93.25 200 PRO A N 1
ATOM 1581 C CA . PRO A 1 200 ? 12.580 -12.427 -22.965 1.00 93.25 200 PRO A CA 1
ATOM 1582 C C . PRO A 1 200 ? 13.429 -11.349 -22.283 1.00 93.25 200 PRO A C 1
ATOM 1584 O O . PRO A 1 200 ? 13.072 -10.168 -22.302 1.00 93.25 200 PRO A O 1
ATOM 1587 N N . GLU A 1 201 ? 14.599 -11.727 -21.768 1.00 91.00 201 GLU A N 1
ATOM 1588 C CA . GLU A 1 201 ? 15.534 -10.796 -21.114 1.00 91.00 201 GLU A CA 1
ATOM 1589 C C . GLU A 1 201 ? 15.961 -9.642 -22.043 1.00 91.00 201 GLU A C 1
ATOM 1591 O O . GLU A 1 201 ? 16.115 -8.495 -21.628 1.00 91.00 201 GLU A O 1
ATOM 1596 N N . GLU A 1 202 ? 16.057 -9.907 -23.345 1.00 94.12 202 GLU A N 1
ATOM 1597 C CA . GLU A 1 202 ? 16.334 -8.912 -24.390 1.00 94.12 202 GLU A CA 1
ATOM 1598 C C . GLU A 1 202 ? 15.254 -7.824 -24.506 1.00 94.12 202 GLU A C 1
ATOM 1600 O O . GLU A 1 202 ? 15.526 -6.723 -24.990 1.00 94.12 202 GLU A O 1
ATOM 1605 N N . ILE A 1 203 ? 14.017 -8.135 -24.106 1.00 94.38 203 ILE A N 1
ATOM 1606 C CA . ILE A 1 203 ? 12.915 -7.175 -24.008 1.00 94.38 203 ILE A CA 1
ATOM 1607 C C . ILE A 1 203 ? 12.962 -6.502 -22.640 1.00 94.38 203 ILE A C 1
ATOM 1609 O O . ILE A 1 203 ? 12.922 -5.275 -22.568 1.00 94.38 203 ILE A O 1
ATOM 1613 N N . LEU A 1 204 ? 13.092 -7.286 -21.565 1.00 91.38 204 LEU A N 1
ATOM 1614 C CA . LEU A 1 204 ? 13.104 -6.789 -20.187 1.00 91.38 204 LEU A CA 1
ATOM 1615 C C . LEU A 1 204 ? 14.209 -5.756 -19.940 1.00 91.38 204 LEU A C 1
ATOM 1617 O O . LEU A 1 204 ? 13.952 -4.746 -19.288 1.00 91.38 204 LEU A O 1
ATOM 1621 N N . SER A 1 205 ? 15.398 -5.970 -20.501 1.00 89.75 205 SER A N 1
ATOM 1622 C CA . SER A 1 205 ? 16.547 -5.056 -20.426 1.00 89.75 205 SER A CA 1
ATOM 1623 C C . SER A 1 205 ? 16.345 -3.730 -21.170 1.00 89.75 205 SER A C 1
ATOM 1625 O O . SER A 1 205 ? 17.047 -2.762 -20.890 1.00 89.75 205 SER A O 1
ATOM 1627 N N . LYS A 1 206 ? 15.372 -3.653 -22.089 1.00 92.50 206 LYS A N 1
ATOM 1628 C CA . LYS A 1 206 ? 15.001 -2.423 -22.814 1.00 92.50 206 LYS A CA 1
ATOM 1629 C C . LYS A 1 206 ? 13.891 -1.632 -22.121 1.00 92.50 206 LYS A C 1
ATOM 1631 O O . LYS A 1 206 ? 13.559 -0.541 -22.586 1.00 92.50 206 LYS A O 1
ATOM 1636 N N . LEU A 1 207 ? 13.271 -2.189 -21.077 1.00 91.38 207 LEU A N 1
ATOM 1637 C CA . LEU A 1 207 ? 12.195 -1.535 -20.340 1.00 91.38 207 LEU A CA 1
ATOM 1638 C C . LEU A 1 207 ? 12.764 -0.586 -19.287 1.00 91.38 207 LEU A C 1
ATOM 1640 O O . LEU A 1 207 ? 13.507 -0.983 -18.393 1.00 91.38 207 LEU A O 1
ATOM 1644 N N . GLU A 1 208 ? 12.336 0.669 -19.349 1.00 87.94 208 GLU A N 1
ATOM 1645 C CA . GLU A 1 208 ? 12.782 1.733 -18.461 1.00 87.94 208 GLU A CA 1
ATOM 1646 C C . GLU A 1 208 ? 11.595 2.518 -17.895 1.00 87.94 208 GLU A C 1
ATOM 1648 O O . GLU A 1 208 ? 10.602 2.806 -18.574 1.00 87.94 208 GLU A O 1
ATOM 1653 N N . VAL A 1 209 ? 11.727 2.933 -16.633 1.00 86.75 209 VAL A N 1
ATOM 1654 C CA . VAL A 1 209 ? 10.771 3.843 -15.992 1.00 86.75 209 VAL A CA 1
ATOM 1655 C C . VAL A 1 209 ? 10.683 5.144 -16.798 1.00 86.75 209 VAL A C 1
ATOM 1657 O O . VAL A 1 209 ? 11.689 5.799 -17.059 1.00 86.75 209 VAL A O 1
ATOM 1660 N N . GLY A 1 210 ? 9.462 5.549 -17.149 1.00 88.50 210 GLY A N 1
ATOM 1661 C CA . GLY A 1 210 ? 9.165 6.741 -17.948 1.00 88.50 210 GLY A CA 1
ATOM 1662 C C . GLY A 1 210 ? 8.866 6.465 -19.425 1.00 88.50 210 GLY A C 1
ATOM 1663 O O . GLY A 1 210 ? 8.380 7.369 -20.118 1.00 88.50 210 GLY A O 1
ATOM 1664 N N . MET A 1 211 ? 9.084 5.238 -19.912 1.00 93.62 211 MET A N 1
ATOM 1665 C CA . MET A 1 211 ? 8.663 4.853 -21.262 1.00 93.62 211 MET A CA 1
ATOM 1666 C C . MET A 1 211 ? 7.153 5.044 -21.453 1.00 93.62 211 MET A C 1
ATOM 1668 O O . MET A 1 211 ? 6.360 4.865 -20.523 1.00 93.62 211 MET A O 1
ATOM 1672 N N . SER A 1 212 ? 6.763 5.458 -22.661 1.00 96.12 212 SER A N 1
ATOM 1673 C CA . SER A 1 212 ? 5.355 5.574 -23.037 1.00 96.12 212 SER A CA 1
ATOM 1674 C C . SER A 1 212 ? 4.726 4.195 -23.194 1.00 96.12 212 SER A C 1
ATOM 1676 O O . SER A 1 212 ? 5.403 3.233 -23.564 1.00 96.12 212 SER A O 1
ATOM 1678 N N . LEU A 1 213 ? 3.417 4.121 -22.957 1.00 96.12 213 LEU A N 1
ATOM 1679 C CA . LEU A 1 213 ? 2.637 2.907 -23.183 1.00 96.12 213 LEU A CA 1
ATOM 1680 C C . LEU A 1 213 ? 2.841 2.347 -24.597 1.00 96.12 213 LEU A C 1
ATOM 1682 O O . LEU A 1 213 ? 3.141 1.170 -24.740 1.00 96.12 213 LEU A O 1
ATOM 1686 N N . GLU A 1 214 ? 2.774 3.198 -25.622 1.00 96.88 214 GLU A N 1
ATOM 1687 C CA . GLU A 1 214 ? 2.987 2.811 -27.023 1.00 96.88 214 GLU A CA 1
ATOM 1688 C C . GLU A 1 214 ? 4.329 2.096 -27.239 1.00 96.88 214 GLU A C 1
ATOM 1690 O O . GLU A 1 214 ? 4.369 1.007 -27.806 1.00 96.88 214 GLU A O 1
ATOM 1695 N N . LYS A 1 215 ? 5.431 2.665 -26.728 1.00 97.19 215 LYS A N 1
ATOM 1696 C CA . LYS A 1 215 ? 6.766 2.074 -26.886 1.00 97.19 215 LYS A CA 1
ATOM 1697 C C . LYS A 1 215 ? 6.870 0.730 -26.168 1.00 97.19 215 LYS A C 1
ATOM 1699 O O . LYS A 1 215 ? 7.511 -0.185 -26.674 1.00 97.19 215 LYS A O 1
ATOM 1704 N N . VAL A 1 216 ? 6.251 0.607 -24.994 1.00 96.81 216 VAL A N 1
ATOM 1705 C CA . VAL A 1 216 ? 6.250 -0.645 -24.230 1.00 96.81 216 VAL A CA 1
ATOM 1706 C C . VAL A 1 216 ? 5.424 -1.721 -24.929 1.00 96.81 216 VAL A C 1
ATOM 1708 O O . VAL A 1 216 ? 5.916 -2.836 -25.066 1.00 96.81 216 VAL A O 1
ATOM 1711 N N . LEU A 1 217 ? 4.224 -1.401 -25.422 1.00 97.12 217 LEU A N 1
ATOM 1712 C CA . LEU A 1 217 ? 3.395 -2.345 -26.180 1.00 97.12 217 LEU A CA 1
ATOM 1713 C C . LEU A 1 217 ? 4.065 -2.761 -27.496 1.00 97.12 217 LEU A C 1
ATOM 1715 O O . LEU A 1 217 ? 4.017 -3.931 -27.856 1.00 97.12 217 LEU A O 1
ATOM 1719 N N . GLY A 1 218 ? 4.768 -1.846 -28.171 1.00 97.62 218 GLY A N 1
ATOM 1720 C CA . GLY A 1 218 ? 5.558 -2.174 -29.361 1.00 97.62 218 GLY A CA 1
ATOM 1721 C C . GLY A 1 218 ? 6.703 -3.159 -29.092 1.00 97.62 218 GLY A C 1
ATOM 1722 O O . GLY A 1 218 ? 7.074 -3.917 -29.982 1.00 97.62 218 GLY A O 1
ATOM 1723 N N . LEU A 1 219 ? 7.245 -3.178 -27.869 1.00 97.06 219 LEU A N 1
ATOM 1724 C CA . LEU A 1 219 ? 8.258 -4.151 -27.453 1.00 97.06 219 LEU A CA 1
ATOM 1725 C C . LEU A 1 219 ? 7.638 -5.459 -26.951 1.00 97.06 219 LEU A C 1
ATOM 1727 O O . LEU A 1 219 ? 8.096 -6.527 -27.330 1.00 97.06 219 LEU A O 1
ATOM 1731 N N . CYS A 1 220 ? 6.628 -5.385 -26.083 1.00 96.38 220 CYS A N 1
ATOM 1732 C CA . CYS A 1 220 ? 6.101 -6.539 -25.346 1.00 96.38 220 CYS A CA 1
ATOM 1733 C C . CYS A 1 220 ? 4.957 -7.269 -26.072 1.00 96.38 220 CYS A C 1
ATOM 1735 O O . CYS A 1 220 ? 4.586 -8.375 -25.677 1.00 96.38 220 CYS A O 1
ATOM 1737 N N . GLY A 1 221 ? 4.382 -6.655 -27.109 1.00 95.69 221 GLY A N 1
ATOM 1738 C CA . GLY A 1 221 ? 3.155 -7.107 -27.757 1.00 95.69 221 GLY A CA 1
ATOM 1739 C C . GLY A 1 221 ? 1.905 -6.800 -26.929 1.00 95.69 221 GLY A C 1
ATOM 1740 O O . GLY A 1 221 ? 1.901 -5.924 -26.061 1.00 95.69 221 GLY A O 1
ATOM 1741 N N . GLU A 1 222 ? 0.821 -7.529 -27.197 1.00 95.44 222 GLU A N 1
ATOM 1742 C CA . GLU A 1 222 ? -0.428 -7.384 -26.444 1.00 95.44 222 GLU A CA 1
ATOM 1743 C C . GLU A 1 222 ? -0.293 -7.946 -25.019 1.00 95.44 222 GLU A C 1
ATOM 1745 O O . GLU A 1 222 ? 0.301 -9.019 -24.846 1.00 95.44 222 GLU A O 1
ATOM 1750 N N . PRO A 1 223 ? -0.840 -7.267 -23.992 1.00 96.75 223 PRO A N 1
ATOM 1751 C CA . PRO A 1 223 ? -0.916 -7.787 -22.627 1.00 96.75 223 PRO A CA 1
ATOM 1752 C C . PRO A 1 223 ? -1.918 -8.952 -22.533 1.00 96.75 223 PRO A C 1
ATOM 1754 O O . PRO A 1 223 ? -2.834 -9.068 -23.340 1.00 96.75 223 PRO A O 1
ATOM 1757 N N . ASP A 1 224 ? -1.766 -9.812 -21.526 1.00 96.19 224 ASP A N 1
ATOM 1758 C CA . ASP A 1 224 ? -2.734 -10.880 -21.231 1.00 96.19 224 ASP A CA 1
ATOM 1759 C C . ASP A 1 224 ? -3.955 -10.334 -20.496 1.00 96.19 224 ASP A C 1
ATOM 1761 O O . ASP A 1 224 ? -5.081 -10.752 -20.745 1.00 96.19 224 ASP A O 1
ATOM 1765 N N . ALA A 1 225 ? -3.714 -9.373 -19.605 1.00 95.38 225 ALA A N 1
ATOM 1766 C CA . ALA A 1 225 ? -4.735 -8.692 -18.835 1.00 95.38 225 ALA A CA 1
ATOM 1767 C C . ALA A 1 225 ? -4.312 -7.247 -18.561 1.00 95.38 225 ALA A C 1
ATOM 1769 O O . ALA A 1 225 ? -3.119 -6.932 -18.482 1.00 95.38 225 ALA A O 1
ATOM 1770 N N . VAL A 1 226 ? -5.304 -6.378 -18.380 1.00 95.12 226 VAL A N 1
ATOM 1771 C CA . VAL A 1 226 ? -5.108 -4.997 -17.939 1.00 95.12 226 VAL A CA 1
ATOM 1772 C C . VAL A 1 226 ? -6.058 -4.730 -16.785 1.00 95.12 226 VAL A C 1
ATOM 1774 O O . VAL A 1 226 ? -7.274 -4.754 -16.957 1.00 95.12 226 VAL A O 1
ATOM 1777 N N . GLU A 1 227 ? -5.503 -4.452 -15.612 1.00 91.81 227 GLU A N 1
ATOM 1778 C CA . GLU A 1 227 ? -6.274 -3.979 -14.463 1.00 91.81 227 GLU A CA 1
ATOM 1779 C C . GLU A 1 227 ? -6.158 -2.463 -14.373 1.00 91.81 227 GLU A C 1
ATOM 1781 O O . GLU A 1 227 ? -5.089 -1.903 -14.618 1.00 91.81 227 GLU A O 1
ATOM 1786 N N . THR A 1 228 ? -7.245 -1.785 -14.010 1.00 91.12 228 THR A N 1
ATOM 1787 C CA . THR A 1 228 ? -7.244 -0.328 -13.854 1.00 91.12 228 THR A CA 1
ATOM 1788 C C . THR A 1 228 ? -7.747 0.053 -12.475 1.00 91.12 228 THR A C 1
ATOM 1790 O O . THR A 1 228 ? -8.838 -0.337 -12.071 1.00 91.12 228 THR A O 1
ATOM 1793 N N . PHE A 1 229 ? -6.954 0.852 -11.774 1.00 88.50 229 PHE A N 1
ATOM 1794 C CA . PHE A 1 229 ? -7.357 1.538 -10.561 1.00 88.50 229 PHE A CA 1
ATOM 1795 C C . PHE A 1 229 ? -7.587 3.019 -10.869 1.00 88.50 229 PHE A C 1
ATOM 1797 O O . PHE A 1 229 ? -6.769 3.653 -11.539 1.00 88.50 229 PHE A O 1
ATOM 1804 N N . VAL A 1 230 ? -8.691 3.565 -10.367 1.00 89.00 230 VAL A N 1
ATOM 1805 C CA . VAL A 1 230 ? -9.064 4.969 -10.542 1.00 89.00 230 VAL A CA 1
ATOM 1806 C C . VAL A 1 230 ? -9.263 5.584 -9.166 1.00 89.00 230 VAL A C 1
ATOM 1808 O O . VAL A 1 230 ? -10.058 5.087 -8.374 1.00 89.00 230 VAL A O 1
ATOM 1811 N N . ALA A 1 231 ? -8.543 6.667 -8.895 1.00 88.50 231 ALA A N 1
ATOM 1812 C CA . ALA A 1 231 ? -8.847 7.564 -7.792 1.00 88.50 231 ALA A CA 1
ATOM 1813 C C . ALA A 1 231 ? -9.378 8.861 -8.395 1.00 88.50 231 ALA A C 1
ATOM 1815 O O . ALA A 1 231 ? -8.682 9.475 -9.199 1.00 88.50 231 ALA A O 1
ATOM 1816 N N . GLU A 1 232 ? -10.595 9.253 -8.034 1.00 89.75 232 GLU A N 1
ATOM 1817 C CA . GLU A 1 232 ? -11.236 10.473 -8.530 1.00 89.75 232 GLU A CA 1
ATOM 1818 C C . GLU A 1 232 ? -11.085 11.632 -7.535 1.00 89.75 232 GLU A C 1
ATOM 1820 O O . GLU A 1 232 ? -10.801 11.434 -6.348 1.00 89.75 232 GLU A O 1
ATOM 1825 N N . GLY A 1 233 ? -11.289 12.853 -8.035 1.00 90.19 233 GLY A N 1
ATOM 1826 C CA . GLY A 1 233 ? -11.236 14.078 -7.236 1.00 90.19 233 GLY A CA 1
ATOM 1827 C C . GLY A 1 233 ? -9.822 14.480 -6.815 1.00 90.19 233 GLY A C 1
ATOM 1828 O O . GLY A 1 233 ? -8.829 13.944 -7.304 1.00 90.19 233 GLY A O 1
ATOM 1829 N N . LEU A 1 234 ? -9.719 15.452 -5.908 1.00 91.88 234 LEU A N 1
ATOM 1830 C CA . LEU A 1 234 ? -8.424 15.922 -5.424 1.00 91.88 234 LEU A CA 1
ATOM 1831 C C . LEU A 1 234 ? -7.713 14.809 -4.642 1.00 91.88 234 LEU A C 1
ATOM 1833 O O . LEU A 1 234 ? -8.183 14.377 -3.592 1.00 91.88 234 LEU A O 1
ATOM 1837 N N . GLN A 1 235 ? -6.564 14.366 -5.149 1.00 89.81 235 GLN A N 1
ATOM 1838 C CA . GLN A 1 235 ? -5.794 13.259 -4.581 1.00 89.81 235 GLN A CA 1
ATOM 1839 C C . GLN A 1 235 ? -4.293 13.554 -4.581 1.00 89.81 235 GLN A C 1
ATOM 1841 O O . GLN A 1 235 ? -3.804 14.431 -5.298 1.00 89.81 235 GLN A O 1
ATOM 1846 N N . TYR A 1 236 ? -3.538 12.745 -3.837 1.00 85.81 236 TYR A N 1
ATOM 1847 C CA . TYR A 1 236 ? -2.107 12.585 -4.077 1.00 85.81 236 TYR A CA 1
ATOM 1848 C C . TYR A 1 236 ? -1.872 11.599 -5.221 1.00 85.81 236 TYR A C 1
ATOM 1850 O O . TYR A 1 236 ? -2.169 10.412 -5.101 1.00 85.81 236 TYR A O 1
ATOM 1858 N N . GLY A 1 237 ? -1.293 12.082 -6.313 1.00 73.50 237 GLY A N 1
ATOM 1859 C CA . GLY A 1 237 ? -0.757 11.270 -7.395 1.00 73.50 237 GLY A CA 1
ATOM 1860 C C . GLY A 1 237 ? 0.527 10.527 -7.011 1.00 73.50 237 GLY A C 1
ATOM 1861 O O . GLY A 1 237 ? 0.976 10.499 -5.860 1.00 73.50 237 GLY A O 1
ATOM 1862 N N . VAL A 1 238 ? 1.153 9.897 -8.005 1.00 67.06 238 VAL A N 1
ATOM 1863 C CA . VAL A 1 238 ? 2.415 9.169 -7.806 1.00 67.06 238 VAL A CA 1
ATOM 1864 C C . VAL A 1 238 ? 3.547 10.137 -7.451 1.00 67.06 238 VAL A C 1
ATOM 1866 O O . VAL A 1 238 ? 3.651 11.221 -8.023 1.00 67.06 238 VAL A O 1
ATOM 1869 N N . PHE A 1 239 ? 4.392 9.739 -6.492 1.00 66.06 239 PHE A N 1
ATOM 1870 C CA . PHE A 1 239 ? 5.405 10.596 -5.852 1.00 66.06 239 PHE A CA 1
ATOM 1871 C C . PHE A 1 239 ? 4.819 11.834 -5.156 1.00 66.06 239 PHE A C 1
ATOM 1873 O O . PHE A 1 239 ? 5.430 12.899 -5.186 1.00 66.06 239 PHE A O 1
ATOM 1880 N N . THR A 1 240 ? 3.614 11.685 -4.593 1.00 68.56 240 THR A N 1
ATOM 1881 C CA . THR A 1 240 ? 2.939 12.668 -3.728 1.00 68.56 240 THR A CA 1
ATOM 1882 C C . THR A 1 240 ? 2.723 14.053 -4.341 1.00 68.56 240 THR A C 1
ATOM 1884 O O . THR A 1 240 ? 2.512 15.044 -3.645 1.00 68.56 240 THR A O 1
ATOM 1887 N N . ARG A 1 241 ? 2.687 14.124 -5.675 1.00 81.38 241 ARG A N 1
ATOM 1888 C CA . ARG A 1 241 ? 2.241 15.319 -6.396 1.00 81.38 241 ARG A CA 1
ATOM 1889 C C . ARG A 1 241 ? 0.729 15.421 -6.340 1.00 81.38 241 ARG A C 1
ATOM 1891 O O . ARG A 1 241 ? 0.045 14.422 -6.524 1.00 81.38 241 ARG A O 1
ATOM 1898 N N . GLU A 1 242 ? 0.206 16.615 -6.125 1.00 88.00 242 GLU A N 1
ATOM 1899 C CA . GLU A 1 242 ? -1.236 16.843 -6.165 1.00 88.00 242 GLU A CA 1
ATOM 1900 C C . GLU A 1 242 ? -1.802 16.531 -7.554 1.00 88.00 242 GLU A C 1
ATOM 1902 O O . GLU A 1 242 ? -1.199 16.880 -8.572 1.00 88.00 242 GLU A O 1
ATOM 1907 N N . SER A 1 243 ? -2.978 15.907 -7.592 1.00 87.38 243 SER A N 1
ATOM 1908 C CA . SER A 1 243 ? -3.771 15.769 -8.807 1.00 87.38 243 SER A CA 1
ATOM 1909 C C . SER A 1 243 ? -5.198 16.236 -8.560 1.00 87.38 243 SER A C 1
ATOM 1911 O O . SER A 1 243 ? -5.935 15.617 -7.796 1.00 87.38 243 SER A O 1
ATOM 1913 N N . ALA A 1 244 ? -5.587 17.333 -9.213 1.00 87.12 244 ALA A N 1
ATOM 1914 C CA . ALA A 1 244 ? -6.898 17.958 -9.034 1.00 87.12 244 ALA A CA 1
ATOM 1915 C C . ALA A 1 244 ? -8.065 17.073 -9.508 1.00 87.12 244 ALA A C 1
ATOM 1917 O O . ALA A 1 244 ? -9.131 17.094 -8.903 1.00 87.12 244 ALA A O 1
ATOM 1918 N N . GLY A 1 245 ? -7.860 16.302 -10.581 1.00 86.00 245 GLY A N 1
ATOM 1919 C CA . GLY A 1 245 ? -8.867 15.397 -11.148 1.00 86.00 245 GLY A CA 1
ATOM 1920 C C . GLY A 1 245 ? -8.674 13.931 -10.762 1.00 86.00 245 GLY A C 1
ATOM 1921 O O . GLY A 1 245 ? -9.355 13.069 -11.311 1.00 86.00 245 GLY A O 1
ATOM 1922 N N . GLY A 1 246 ? -7.731 13.642 -9.864 1.00 88.38 246 GLY A N 1
ATOM 1923 C CA . GLY A 1 246 ? -7.378 12.281 -9.486 1.00 88.38 246 GLY A CA 1
ATOM 1924 C C . GLY A 1 246 ? -6.394 11.642 -10.465 1.00 88.38 246 GLY A C 1
ATOM 1925 O O . GLY A 1 246 ? -5.690 12.338 -11.194 1.00 88.38 246 GLY A O 1
ATOM 1926 N N . TYR A 1 247 ? -6.266 10.322 -10.468 1.00 87.88 247 TYR A N 1
ATOM 1927 C CA . TYR A 1 247 ? -5.316 9.628 -11.340 1.00 87.88 247 TYR A CA 1
ATOM 1928 C C . TYR A 1 247 ? -5.784 8.216 -11.675 1.00 87.88 247 TYR A C 1
ATOM 1930 O O . TYR A 1 247 ? -6.581 7.606 -10.956 1.00 87.88 247 TYR A O 1
ATOM 1938 N N . LYS A 1 248 ? -5.247 7.683 -12.775 1.00 90.00 248 LYS A N 1
ATOM 1939 C CA . LYS A 1 248 ? -5.462 6.298 -13.194 1.00 90.00 248 LYS A CA 1
ATOM 1940 C C . LYS A 1 248 ? -4.149 5.538 -13.159 1.00 90.00 248 LYS A C 1
ATOM 1942 O O . LYS A 1 248 ? -3.137 6.004 -13.684 1.00 90.00 248 LYS A O 1
ATOM 1947 N N . ILE A 1 249 ? -4.189 4.360 -12.552 1.00 91.69 249 ILE A N 1
ATOM 1948 C CA . ILE A 1 249 ? -3.102 3.392 -12.608 1.00 91.69 249 ILE A CA 1
ATOM 1949 C C . ILE A 1 249 ? -3.574 2.216 -13.443 1.00 91.69 249 ILE A C 1
ATOM 1951 O O . ILE A 1 249 ? -4.610 1.626 -13.149 1.00 91.69 249 ILE A O 1
ATOM 1955 N N . HIS A 1 250 ? -2.798 1.863 -14.456 1.00 94.75 250 HIS A N 1
ATOM 1956 C CA . HIS A 1 250 ? -3.004 0.650 -15.227 1.00 94.75 250 HIS A CA 1
ATOM 1957 C C . HIS A 1 250 ? -1.911 -0.361 -14.892 1.00 94.75 250 HIS A C 1
ATOM 1959 O O . HIS A 1 250 ? -0.729 -0.018 -14.869 1.00 94.75 250 HIS A O 1
ATOM 1965 N N . PHE A 1 251 ? -2.302 -1.608 -14.676 1.00 94.88 251 PHE A N 1
ATOM 1966 C CA . PHE A 1 251 ? -1.401 -2.732 -14.468 1.00 94.88 251 PHE A CA 1
ATOM 1967 C C . PHE A 1 251 ? -1.520 -3.657 -15.679 1.00 94.88 251 PHE A C 1
ATOM 1969 O O . PHE A 1 251 ? -2.532 -4.338 -15.844 1.00 94.88 251 PHE A O 1
ATOM 1976 N N . TYR A 1 252 ? -0.508 -3.641 -16.545 1.00 96.62 252 TYR A N 1
ATOM 1977 C CA . TYR A 1 252 ? -0.446 -4.463 -17.753 1.00 96.62 252 TYR A CA 1
ATOM 1978 C C . TYR A 1 252 ? 0.311 -5.752 -17.451 1.00 96.62 252 TYR A C 1
ATOM 1980 O O . TYR A 1 252 ? 1.473 -5.695 -17.049 1.00 96.62 252 TYR A O 1
ATOM 1988 N N . PHE A 1 253 ? -0.328 -6.900 -17.652 1.00 96.69 253 PHE A N 1
ATOM 1989 C CA . PHE A 1 253 ? 0.256 -8.207 -17.359 1.00 96.69 253 PHE A CA 1
ATOM 1990 C C . PHE A 1 253 ? 0.777 -8.883 -18.629 1.00 96.69 253 PHE A C 1
ATOM 1992 O O . PHE A 1 253 ? 0.057 -9.006 -19.618 1.00 96.69 253 PHE A O 1
ATOM 1999 N N . PHE A 1 254 ? 2.016 -9.361 -18.578 1.00 96.19 254 PHE A N 1
ATOM 2000 C CA . PHE A 1 254 ? 2.685 -10.171 -19.594 1.00 96.19 254 PHE A CA 1
ATOM 2001 C C . PHE A 1 254 ? 3.191 -11.445 -18.912 1.00 96.19 254 PHE A C 1
ATOM 2003 O O . PHE A 1 254 ? 4.315 -11.503 -18.411 1.00 96.19 254 PHE A O 1
ATOM 2010 N N . GLY A 1 255 ? 2.309 -12.437 -18.799 1.00 94.75 255 GLY A N 1
ATOM 2011 C CA . GLY A 1 255 ? 2.478 -13.553 -17.879 1.00 94.75 255 GLY A CA 1
ATOM 2012 C C . GLY A 1 255 ? 2.622 -13.062 -16.442 1.00 94.75 255 GLY A C 1
ATOM 2013 O O . GLY A 1 255 ? 1.782 -12.314 -15.942 1.00 94.75 255 GLY A O 1
ATOM 2014 N N . ARG A 1 256 ? 3.712 -13.454 -15.775 1.00 94.19 256 ARG A N 1
ATOM 2015 C CA . ARG A 1 256 ? 4.014 -13.031 -14.395 1.00 94.19 256 ARG A CA 1
ATOM 2016 C C . ARG A 1 256 ? 4.687 -11.659 -14.286 1.00 94.19 256 ARG A C 1
ATOM 2018 O O . ARG A 1 256 ? 4.823 -11.149 -13.177 1.00 94.19 256 ARG A O 1
ATOM 2025 N N . THR A 1 257 ? 5.075 -11.033 -15.394 1.00 95.56 257 THR A N 1
ATOM 2026 C CA . THR A 1 257 ? 5.598 -9.662 -15.370 1.00 95.56 257 THR A CA 1
ATOM 2027 C C . THR A 1 257 ? 4.444 -8.673 -15.471 1.00 95.56 257 THR A C 1
ATOM 2029 O O . THR A 1 257 ? 3.703 -8.660 -16.452 1.00 95.56 257 THR A O 1
ATOM 2032 N N . MET A 1 258 ? 4.302 -7.812 -14.468 1.00 95.94 258 MET A N 1
ATOM 2033 C CA . MET A 1 258 ? 3.339 -6.718 -14.455 1.00 95.94 258 MET A CA 1
ATOM 2034 C C . MET A 1 258 ? 4.055 -5.377 -14.607 1.00 95.94 258 MET A C 1
ATOM 2036 O O . MET A 1 258 ? 5.004 -5.079 -13.881 1.00 95.94 258 MET A O 1
ATOM 2040 N N . LEU A 1 259 ? 3.581 -4.550 -15.533 1.00 95.56 259 LEU A N 1
ATOM 2041 C CA . LEU A 1 259 ? 4.070 -3.193 -15.753 1.00 95.56 259 LEU A CA 1
ATOM 2042 C C . LEU A 1 259 ? 3.024 -2.190 -15.260 1.00 95.56 259 LEU A C 1
ATOM 2044 O O . LEU A 1 259 ? 1.888 -2.171 -15.739 1.00 95.56 259 LEU A O 1
ATOM 2048 N N . GLU A 1 260 ? 3.413 -1.354 -14.299 1.00 94.56 260 GLU A N 1
ATOM 2049 C CA . GLU A 1 260 ? 2.562 -0.299 -13.749 1.00 94.56 260 GLU A CA 1
ATOM 2050 C C . GLU A 1 260 ? 2.707 0.972 -14.586 1.00 94.56 260 GLU A C 1
ATOM 2052 O O . GLU A 1 260 ? 3.819 1.462 -14.795 1.00 94.56 260 GLU A O 1
ATOM 2057 N N . PHE A 1 261 ? 1.587 1.544 -15.013 1.00 93.69 261 PHE A N 1
ATOM 2058 C CA . PHE A 1 261 ? 1.523 2.803 -15.740 1.00 93.69 261 PHE A CA 1
ATOM 2059 C C . PHE A 1 261 ? 0.672 3.809 -14.992 1.00 93.69 261 PHE A C 1
ATOM 2061 O O . PHE A 1 261 ? -0.456 3.510 -14.614 1.00 93.69 261 PHE A O 1
ATOM 2068 N N . VAL A 1 262 ? 1.184 5.029 -14.869 1.00 89.75 262 VAL A N 1
ATOM 2069 C CA . VAL A 1 262 ? 0.416 6.178 -14.379 1.00 89.75 262 VAL A CA 1
ATOM 2070 C C . VAL A 1 262 ? 0.491 7.280 -15.411 1.00 89.75 262 VAL A C 1
ATOM 2072 O O . VAL A 1 262 ? 1.589 7.651 -15.836 1.00 89.75 262 VAL A O 1
ATOM 2075 N N . ASP A 1 263 ? -0.680 7.755 -15.832 1.00 84.69 263 ASP A N 1
ATOM 2076 C CA . ASP A 1 263 ? -0.851 8.766 -16.880 1.00 84.69 263 ASP A CA 1
ATOM 2077 C C . ASP A 1 263 ? -0.080 8.409 -18.168 1.00 84.69 263 ASP A C 1
ATOM 2079 O O . ASP A 1 263 ? 0.646 9.215 -18.750 1.00 84.69 263 ASP A O 1
ATOM 2083 N N . GLY A 1 264 ? -0.175 7.138 -18.581 1.00 87.94 264 GLY A N 1
ATOM 2084 C CA . GLY A 1 264 ? 0.448 6.615 -19.805 1.00 87.94 264 GLY A CA 1
ATOM 2085 C C . GLY A 1 264 ? 1.968 6.417 -19.742 1.00 87.94 264 GLY A C 1
ATOM 2086 O O . GLY A 1 264 ? 2.587 6.105 -20.763 1.00 87.94 264 GLY A O 1
ATOM 2087 N N . ARG A 1 265 ? 2.584 6.575 -18.562 1.00 91.31 265 ARG A N 1
ATOM 2088 C CA . ARG A 1 265 ? 4.030 6.414 -18.344 1.00 91.31 265 ARG A CA 1
ATOM 2089 C C . ARG A 1 265 ? 4.329 5.241 -17.422 1.00 91.31 265 ARG A C 1
ATOM 2091 O O . ARG A 1 265 ? 3.771 5.174 -16.328 1.00 91.31 265 ARG A O 1
ATOM 2098 N N . MET A 1 266 ? 5.247 4.367 -17.837 1.00 92.62 266 MET A N 1
ATOM 2099 C CA . MET A 1 266 ? 5.703 3.237 -17.025 1.00 92.62 266 MET A CA 1
ATOM 2100 C C . MET A 1 266 ? 6.351 3.745 -15.729 1.00 92.62 266 MET A C 1
ATOM 2102 O O . MET A 1 266 ? 7.213 4.625 -15.767 1.00 92.62 266 MET A O 1
ATOM 2106 N N . ARG A 1 267 ? 5.939 3.209 -14.579 1.00 90.19 267 ARG A N 1
ATOM 2107 C CA . ARG A 1 267 ? 6.414 3.599 -13.240 1.00 90.19 267 ARG A CA 1
ATOM 2108 C C . ARG A 1 267 ? 7.181 2.502 -12.530 1.00 90.19 267 ARG A C 1
ATOM 2110 O O . ARG A 1 267 ? 8.140 2.807 -11.827 1.00 90.19 267 ARG A O 1
ATOM 2117 N N . SER A 1 268 ? 6.782 1.253 -12.721 1.00 91.50 268 SER A N 1
ATOM 2118 C CA . SER A 1 268 ? 7.489 0.111 -12.155 1.00 91.50 268 SER A CA 1
ATOM 2119 C C . SER A 1 268 ? 7.275 -1.144 -12.989 1.00 91.50 268 SER A C 1
ATOM 2121 O O . SER A 1 268 ? 6.327 -1.234 -13.774 1.00 91.50 268 SER A O 1
ATOM 2123 N N . ARG A 1 269 ? 8.181 -2.102 -12.801 1.00 93.50 269 ARG A N 1
ATOM 2124 C CA . ARG A 1 269 ? 8.027 -3.492 -13.229 1.00 93.50 269 ARG A CA 1
ATOM 2125 C C . ARG A 1 269 ? 7.949 -4.359 -11.979 1.00 93.50 269 ARG A C 1
ATOM 2127 O O . ARG A 1 269 ? 8.769 -4.204 -11.081 1.00 93.50 269 ARG A O 1
ATOM 2134 N N . ASN A 1 270 ? 6.977 -5.254 -11.924 1.00 94.19 270 ASN A N 1
ATOM 2135 C CA . ASN A 1 270 ? 6.789 -6.199 -10.834 1.00 94.19 270 ASN A CA 1
ATOM 2136 C C . ASN A 1 270 ? 6.803 -7.611 -11.415 1.00 94.19 270 ASN A C 1
ATOM 2138 O O . ASN A 1 270 ? 5.892 -7.982 -12.153 1.00 94.19 270 ASN A O 1
ATOM 2142 N N . ASP A 1 271 ? 7.828 -8.385 -11.086 1.00 94.12 271 ASP A N 1
ATOM 2143 C CA . ASP A 1 271 ? 7.963 -9.767 -11.536 1.00 94.12 271 ASP A CA 1
ATOM 2144 C C . ASP A 1 271 ? 7.403 -10.687 -10.445 1.00 94.12 271 ASP A C 1
ATOM 2146 O O . ASP A 1 271 ? 7.993 -10.839 -9.372 1.00 94.12 271 ASP A O 1
ATOM 2150 N N . TYR A 1 272 ? 6.207 -11.230 -10.675 1.00 94.56 272 TYR A N 1
ATOM 2151 C CA . TYR A 1 272 ? 5.485 -12.027 -9.688 1.00 94.56 272 TYR A CA 1
ATOM 2152 C C . TYR A 1 272 ? 6.130 -13.403 -9.475 1.00 94.56 272 TYR A C 1
ATOM 2154 O O . TYR A 1 272 ? 6.362 -14.163 -10.412 1.00 94.56 272 TYR A O 1
ATOM 2162 N N . LEU A 1 273 ? 6.362 -13.734 -8.204 1.00 93.06 273 LEU A N 1
ATOM 2163 C CA . LEU A 1 273 ? 6.800 -15.046 -7.718 1.00 93.06 273 LEU A CA 1
ATOM 2164 C C . LEU A 1 273 ? 5.608 -15.928 -7.303 1.00 93.06 273 LEU A C 1
ATOM 2166 O O . LEU A 1 273 ? 5.740 -17.143 -7.163 1.00 93.06 273 LEU A O 1
ATOM 2170 N N . SER A 1 274 ? 4.456 -15.315 -7.029 1.00 92.19 274 SER A N 1
ATOM 2171 C CA . SER A 1 274 ? 3.161 -15.983 -6.859 1.00 92.19 274 SER A CA 1
ATOM 2172 C C . SER A 1 274 ? 2.309 -15.831 -8.120 1.00 92.19 274 SER A C 1
ATOM 2174 O O . SER A 1 274 ? 2.695 -15.150 -9.066 1.00 92.19 274 SER A O 1
ATOM 2176 N N . GLU A 1 275 ? 1.125 -16.436 -8.153 1.00 90.62 275 GLU A N 1
ATOM 2177 C CA . GLU A 1 275 ? 0.135 -16.040 -9.156 1.00 90.62 275 GLU A CA 1
ATOM 2178 C C . GLU A 1 275 ? -0.441 -14.663 -8.789 1.00 90.62 275 GLU A C 1
ATOM 2180 O O . GLU A 1 275 ? -0.756 -14.438 -7.615 1.00 90.62 275 GLU A O 1
ATOM 2185 N N . PRO A 1 276 ? -0.537 -13.716 -9.739 1.00 90.38 276 PRO A N 1
ATOM 2186 C CA . PRO A 1 276 ? -1.101 -12.403 -9.469 1.00 90.38 276 PRO A CA 1
ATOM 2187 C C . PRO A 1 276 ? -2.598 -12.503 -9.180 1.00 90.38 276 PRO A C 1
ATOM 2189 O O . PRO A 1 276 ? -3.364 -13.104 -9.937 1.00 90.38 276 PRO A O 1
ATOM 2192 N N . MET A 1 277 ? -3.021 -11.866 -8.091 1.00 87.88 277 MET A N 1
ATOM 2193 C CA . MET A 1 277 ? -4.412 -11.854 -7.647 1.00 87.88 277 MET A CA 1
ATOM 2194 C C . MET A 1 277 ? -5.041 -10.463 -7.757 1.00 87.88 277 MET A C 1
ATOM 2196 O O . MET A 1 277 ? -4.375 -9.432 -7.608 1.00 87.88 277 MET A O 1
ATOM 2200 N N . ARG A 1 278 ? -6.361 -10.431 -7.949 1.00 83.12 278 ARG A N 1
ATOM 2201 C CA . ARG A 1 278 ? -7.206 -9.237 -7.836 1.00 83.12 278 ARG A CA 1
ATOM 2202 C C . ARG A 1 278 ? -8.389 -9.509 -6.910 1.00 83.12 278 ARG A C 1
ATOM 2204 O O . ARG A 1 278 ? -8.873 -10.636 -6.829 1.00 83.12 278 ARG A O 1
ATOM 2211 N N . ILE A 1 279 ? -8.849 -8.465 -6.229 1.00 71.50 279 ILE A N 1
ATOM 2212 C CA . ILE A 1 279 ? -10.089 -8.507 -5.450 1.00 71.50 279 ILE A CA 1
ATOM 2213 C C . ILE A 1 279 ? -11.199 -7.965 -6.351 1.00 71.50 279 ILE A C 1
ATOM 2215 O O . ILE A 1 279 ? -11.105 -6.836 -6.831 1.00 71.50 279 ILE A O 1
ATOM 2219 N N . HIS A 1 280 ? -12.203 -8.799 -6.614 1.00 65.00 280 HIS A N 1
ATOM 2220 C CA . HIS A 1 280 ? -13.483 -8.421 -7.211 1.00 65.00 280 HIS A CA 1
ATOM 2221 C C . HIS A 1 280 ? -14.544 -8.354 -6.113 1.00 65.00 280 HIS A C 1
ATOM 2223 O O . HIS A 1 280 ? -14.447 -9.057 -5.103 1.00 65.00 280 HIS A O 1
ATOM 2229 N N . TYR A 1 281 ? -15.549 -7.514 -6.327 1.00 58.78 281 TYR A N 1
ATOM 2230 C CA . TYR A 1 281 ? -16.671 -7.315 -5.412 1.00 58.78 281 TYR A CA 1
ATOM 2231 C C . TYR A 1 281 ? -17.949 -7.849 -6.054 1.00 58.78 281 TYR A C 1
ATOM 2233 O O . TYR A 1 281 ? -18.134 -7.608 -7.268 1.00 58.78 281 TYR A O 1
#

Solvent-accessible surface area (backbone atoms only — not comparable to full-atom values): 15281 Å² total; per-residue (Å²): 139,63,79,55,57,85,77,50,61,89,57,35,35,32,39,31,46,56,35,53,58,21,54,62,49,51,53,45,19,74,70,49,28,44,29,38,35,30,24,65,49,61,68,27,48,51,50,30,51,56,51,26,61,75,55,73,39,69,65,51,74,45,76,41,56,73,85,78,57,78,82,87,64,71,21,46,30,39,37,28,65,60,37,44,41,75,29,50,46,68,53,42,52,53,50,48,52,53,48,58,68,36,35,37,58,50,14,35,45,34,39,26,31,50,36,59,44,92,93,34,58,74,54,70,72,45,62,74,64,74,26,68,76,26,36,59,87,66,44,71,59,59,76,43,61,90,32,48,71,68,41,69,42,35,28,38,37,36,40,62,53,94,97,50,73,75,47,65,36,40,32,44,38,42,33,33,30,36,67,80,41,92,83,61,78,78,82,42,67,39,72,56,70,54,51,102,48,73,77,53,65,84,51,57,75,69,64,55,76,62,41,43,52,67,64,49,37,74,70,70,47,81,60,55,38,75,49,76,50,76,48,74,43,61,36,54,38,83,93,70,38,81,22,74,72,28,49,50,39,37,40,38,22,42,26,50,39,32,39,35,26,48,86,58,22,32,54,34,40,34,43,41,78,40,74,60,71,43,73,51,128

Organism: Cystobacter fuscus (strain ATCC 25194 / DSM 2262 / NBRC 100088 / M29) (NCBI:txid1242864)

Radius of gyration: 18.56 Å; Cα contacts (8 Å, |Δi|>4): 600; chains: 1; bounding box: 45×40×51 Å

Secondary structure (DSSP, 8-state):
--TTGGGSPTT-EEEEET-TT-HHHHHHHHTT-EEEEEES-HHHHHHHHHHHHHHT--EEEEES-SSS----S-EEEEEEES-GGGS-HHHHHHHHHHHHHHEEEEEEEEEEEE---SSSPPPHHHHHHT-TT-S-TTHHHHHTTTSEEEEEEEEEEEE--TTS--EEEEEEEEEEE-S--TTSPPPEEEE----S----HHHHTT--TT-BHHHHHHHH-S-SEEEEEEEESSEE-GGG-EETTEEEEEEEEETTEEEEEETTEEEEEEEESS--EEEE-

Mean predicted aligned error: 4.92 Å

InterPro domains:
  IPR015985 Tellurite resistance methyltransferase TehB-like domain [PF03848] (3-154)
  IPR029063 S-adenosyl-L-methionine-dependent methyltransferase superfamily [G3DSA:3.40.50.150] (1-166)
  IPR029063 S-adenosyl-L-methionine-dependent methyltransferase superfamily [SSF53335] (6-179)
  IPR050723 Cyclopropane Fatty Acid Synthase/Methyltransferase [PTHR43667] (6-116)

Foldseek 3Di:
DQQCLVLDDAQFEEEEEQCFLNQNVLLSQLSRYAYEYEHQDPVSQVNNVVLCVVLVGDYRYDHDDLLPDDDPAAGLEYEAEQNQLLDALVSVLVSVVVNLVRYDAQGKYKYKYWAADPVAHDDPVSVVSPHHGSDDPCRVVVSQVVFAFLDWWWWWKFFDDVPDDTGTIIMIITMTTHHDDPPRDRFDKDFFQEDPDDQDPVLVVVDDFFDFLVVNCVSLPAFRDKDKDWRAAWGQDPPRDTDGGTWMWIWGHHHQWTFIDTPRTTGMIIRTPDGDMHTDD

Nearest PDB structures (foldseek):
  3m70-assembly1_A  TM=8.743E-01  e=4.227E-16  Haemophilus influenzae
  5dpm-assembly1_A  TM=7.017E-01  e=7.241E-10  Escherichia coli HS
  4mwz-assembly1_A  TM=7.128E-01  e=1.330E-09  Plasmodium vivax Sal-1
  8t1a-assembly1_A  TM=7.239E-01  e=2.320E-08  Mycobacterium tuberculosis H37Rv
  4krg-assembly2_B  TM=6.477E-01  e=2.054E-08  Haemonchus contortus

pLDDT: mean 90.23, std 9.31, range [52.12, 98.62]